Protein AF-A0A0C3BZC5-F1 (afdb_monomer)

Solvent-accessible surface area (backbone atoms only — not comparable to full-atom values): 13395 Å² total; per-residue (Å²): 125,66,67,69,53,53,52,54,50,48,55,51,50,38,53,58,46,59,75,41,69,90,37,67,69,58,37,52,56,42,34,68,73,45,72,66,42,22,56,39,21,47,43,61,64,32,24,52,33,48,46,59,43,68,85,67,92,68,87,59,88,81,65,61,48,68,81,51,87,90,29,56,49,73,66,34,59,36,84,92,34,12,63,39,21,30,31,45,36,39,30,37,44,42,51,68,59,92,54,65,43,24,58,53,51,34,62,38,56,76,52,28,73,45,29,27,34,41,32,47,50,54,78,36,60,28,81,67,49,39,52,62,41,38,31,53,82,53,48,67,66,45,82,52,33,29,35,45,35,39,22,54,78,53,34,44,80,93,42,24,69,37,52,58,62,55,60,66,30,32,33,45,34,36,33,40,49,47,64,60,40,61,71,50,38,42,67,34,39,50,71,22,33,89,47,28,30,31,47,30,41,32,58,52,24,59,66,48,35,56,69,54,55,61,56,36,43,92,36,36,26,85,39,25,30,30,44,32,42,26,44,36,86,57,50,52,71,66,53,51,50,56,56,54,73,51,29,78,49,56,78,43,80,46,73,54,130

Mean predicted aligned error: 4.79 Å

Structure (mmCIF, N/CA/C/O backbone):
data_AF-A0A0C3BZC5-F1
#
_entry.id   AF-A0A0C3BZC5-F1
#
loop_
_atom_site.group_PDB
_atom_site.id
_atom_site.type_symbol
_atom_site.label_atom_id
_atom_site.label_alt_id
_atom_site.label_comp_id
_atom_site.label_asym_id
_atom_site.label_entity_id
_atom_site.label_seq_id
_atom_site.pdbx_PDB_ins_code
_atom_site.Cartn_x
_atom_site.Cartn_y
_atom_site.Cartn_z
_atom_site.occupancy
_atom_site.B_iso_or_equiv
_atom_site.auth_seq_id
_atom_site.auth_comp_id
_atom_site.auth_asym_id
_atom_site.auth_atom_id
_atom_site.pdbx_PDB_model_num
ATOM 1 N N . MET A 1 1 ? -23.629 -13.637 -36.811 1.00 53.91 1 MET A N 1
ATOM 2 C CA . MET A 1 1 ? -23.541 -14.912 -36.050 1.00 53.91 1 MET A CA 1
ATOM 3 C C . MET A 1 1 ? -22.109 -15.386 -35.761 1.00 53.91 1 MET A C 1
ATOM 5 O O . MET A 1 1 ? -21.971 -16.235 -34.889 1.00 53.91 1 MET A O 1
ATOM 9 N N . SER A 1 2 ? -21.050 -14.900 -36.432 1.00 60.41 2 SER A N 1
ATOM 10 C CA . SER A 1 2 ? -19.660 -15.277 -36.086 1.00 60.41 2 SER A CA 1
ATOM 11 C C . SER A 1 2 ? -19.082 -14.474 -34.911 1.00 60.41 2 SER A C 1
ATOM 13 O O . SER A 1 2 ? -18.319 -15.017 -34.119 1.00 60.41 2 SER A O 1
ATOM 15 N N . GLU A 1 3 ? -19.496 -13.218 -34.748 1.00 62.03 3 GLU A N 1
ATOM 16 C CA . GLU A 1 3 ? -18.951 -12.291 -33.746 1.00 62.03 3 GLU A CA 1
ATOM 17 C C . GLU A 1 3 ? -19.254 -12.720 -32.299 1.00 62.03 3 GLU A C 1
ATOM 19 O O . GLU A 1 3 ? -18.363 -12.737 -31.455 1.00 62.03 3 GLU A O 1
ATOM 24 N N . THR A 1 4 ? -20.469 -13.216 -32.039 1.00 68.62 4 THR A N 1
ATOM 25 C CA . THR A 1 4 ? -20.880 -13.754 -30.730 1.00 68.62 4 THR A CA 1
ATOM 26 C C . THR A 1 4 ? -20.180 -15.057 -30.343 1.00 68.62 4 THR A C 1
ATOM 28 O O . THR A 1 4 ? -20.071 -15.367 -29.160 1.00 68.62 4 THR A O 1
ATOM 31 N N . LYS A 1 5 ? -19.695 -15.840 -31.318 1.00 69.31 5 LYS A N 1
ATOM 32 C CA . LYS A 1 5 ? -18.892 -17.041 -31.033 1.00 69.31 5 LYS A CA 1
ATOM 33 C C . LYS A 1 5 ? -17.466 -16.668 -30.630 1.00 69.31 5 LYS A C 1
ATOM 35 O O . LYS A 1 5 ? -16.924 -17.286 -29.722 1.00 69.31 5 LYS A O 1
ATOM 40 N N . SER A 1 6 ? -16.883 -15.656 -31.275 1.00 73.88 6 SER A N 1
ATOM 41 C CA . SER A 1 6 ? -15.527 -15.184 -30.964 1.00 73.88 6 SER A CA 1
ATOM 42 C C . SER A 1 6 ? -15.440 -14.591 -29.558 1.00 73.88 6 SER A C 1
ATOM 44 O O . SER A 1 6 ? -14.500 -14.892 -28.827 1.00 73.88 6 SER A O 1
ATOM 46 N N . THR A 1 7 ? -16.442 -13.810 -29.143 1.00 78.12 7 THR A N 1
ATOM 47 C CA . THR A 1 7 ? -16.489 -13.234 -27.790 1.00 78.12 7 THR A CA 1
ATOM 48 C C . THR A 1 7 ? -16.626 -14.302 -26.710 1.00 78.12 7 THR A C 1
ATOM 50 O O . THR A 1 7 ? -15.878 -14.271 -25.738 1.00 78.12 7 THR A O 1
ATOM 53 N N . LEU A 1 8 ? -17.496 -15.301 -26.909 1.00 78.06 8 LEU A N 1
ATOM 54 C CA . LEU A 1 8 ? -17.653 -16.407 -25.959 1.00 78.06 8 LEU A CA 1
ATOM 55 C C . LEU A 1 8 ? -16.347 -17.199 -25.777 1.00 78.06 8 LEU A C 1
ATOM 57 O O . LEU A 1 8 ? -16.002 -17.583 -24.662 1.00 78.06 8 LEU A O 1
ATOM 61 N N . ILE A 1 9 ? -15.608 -17.431 -26.866 1.00 87.94 9 ILE A N 1
ATOM 62 C CA . ILE A 1 9 ? -14.313 -18.121 -26.816 1.00 87.94 9 ILE A CA 1
ATOM 63 C C . ILE A 1 9 ? -13.288 -17.287 -26.037 1.00 87.94 9 ILE A C 1
ATOM 65 O O . ILE A 1 9 ? -12.603 -17.835 -25.174 1.00 87.94 9 ILE A O 1
ATOM 69 N N . TYR A 1 10 ? -13.211 -15.976 -26.287 1.00 89.69 10 TYR A N 1
ATOM 70 C CA . TYR A 1 10 ? -12.312 -15.093 -25.541 1.00 89.69 10 TYR A CA 1
ATOM 71 C C . TYR A 1 10 ? -12.640 -15.062 -24.045 1.00 89.69 10 TYR A C 1
ATOM 73 O O . TYR A 1 10 ? -11.730 -15.168 -23.227 1.00 89.69 10 TYR A O 1
ATOM 81 N N . ASP A 1 11 ? -13.919 -14.975 -23.675 1.00 90.25 11 ASP A N 1
ATOM 82 C CA . ASP A 1 11 ? -14.336 -14.947 -22.271 1.00 90.25 11 ASP A CA 1
ATOM 83 C 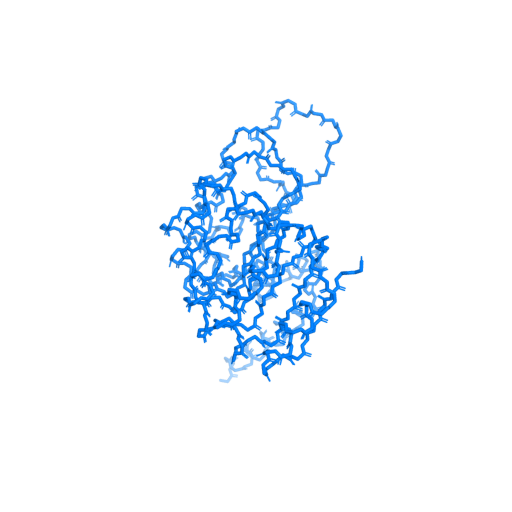C . ASP A 1 11 ? -13.926 -16.231 -21.536 1.00 90.25 11 ASP A C 1
ATOM 85 O O . ASP A 1 11 ? -13.425 -16.173 -20.411 1.00 90.25 11 ASP A O 1
ATOM 89 N N . ILE A 1 12 ? -14.066 -17.391 -22.188 1.00 93.25 12 ILE A N 1
ATOM 90 C CA . ILE A 1 12 ? -13.600 -18.670 -21.639 1.00 93.25 12 ILE A CA 1
ATOM 91 C C . ILE A 1 12 ? -12.075 -18.659 -21.479 1.00 93.25 12 ILE A C 1
ATOM 93 O O . ILE A 1 12 ? -11.579 -18.996 -20.404 1.00 93.25 12 ILE A O 1
ATOM 97 N N . ILE A 1 13 ? -11.327 -18.235 -22.505 1.00 92.56 13 ILE A N 1
ATOM 98 C CA . ILE A 1 13 ? -9.858 -18.137 -22.444 1.00 92.56 13 ILE A CA 1
ATOM 99 C C . ILE A 1 13 ? -9.431 -17.212 -21.299 1.00 92.56 13 ILE A C 1
ATOM 101 O O . ILE A 1 13 ? -8.577 -17.588 -20.499 1.00 92.56 13 ILE A O 1
ATOM 105 N N . ALA A 1 14 ? -10.043 -16.033 -21.175 1.00 91.62 14 ALA A N 1
ATOM 106 C CA . ALA A 1 14 ? -9.744 -15.073 -20.120 1.00 91.62 14 ALA A CA 1
ATOM 107 C C . ALA A 1 14 ? -9.958 -15.680 -18.728 1.00 91.62 14 ALA A C 1
ATOM 109 O O . ALA A 1 14 ? -9.089 -15.540 -17.871 1.00 91.62 14 ALA A O 1
ATOM 110 N N . ARG A 1 15 ? -11.055 -16.420 -18.514 1.00 92.12 15 ARG A N 1
ATOM 111 C CA . ARG A 1 15 ? -11.310 -17.112 -17.240 1.00 92.12 15 ARG A CA 1
ATOM 112 C C . ARG A 1 15 ? -10.309 -18.221 -16.950 1.00 92.12 15 ARG A C 1
ATOM 114 O O . ARG A 1 15 ? -9.845 -18.320 -15.820 1.00 92.12 15 ARG A O 1
ATOM 121 N N . VAL A 1 16 ? -9.947 -19.025 -17.947 1.00 92.25 16 VAL A N 1
ATOM 122 C CA . VAL A 1 16 ? -8.932 -20.078 -17.782 1.00 92.25 16 VAL A CA 1
ATOM 123 C C . VAL A 1 16 ? -7.580 -19.469 -17.411 1.00 92.25 16 VAL A C 1
ATOM 125 O O . VAL A 1 16 ? -6.934 -19.925 -16.475 1.00 92.25 16 VAL A O 1
ATOM 128 N N . VAL A 1 17 ? -7.175 -18.401 -18.097 1.00 92.44 17 VAL A N 1
ATOM 129 C CA . VAL A 1 17 ? -5.919 -17.693 -17.824 1.00 92.44 17 VAL A CA 1
ATOM 130 C C . VAL A 1 17 ? -5.937 -17.023 -16.443 1.00 92.44 17 VAL A C 1
ATOM 132 O O . VAL A 1 17 ? -4.924 -17.046 -15.749 1.00 92.44 17 VAL A O 1
ATOM 135 N N . GLU A 1 18 ? -7.072 -16.467 -16.005 1.00 91.00 18 GLU A N 1
ATOM 136 C CA . GLU A 1 18 ? -7.232 -15.911 -14.651 1.00 91.00 18 GLU A CA 1
ATOM 137 C C . GLU A 1 18 ? -7.013 -16.967 -13.553 1.00 91.00 18 GLU A C 1
ATOM 139 O O . GLU A 1 18 ? -6.448 -16.637 -12.512 1.00 91.00 18 GLU A O 1
ATOM 144 N N . LEU A 1 19 ? -7.375 -18.235 -13.789 1.00 90.69 19 LEU A N 1
ATOM 145 C CA . LEU A 1 19 ? -7.089 -19.340 -12.860 1.00 90.69 19 LEU A CA 1
ATOM 146 C C . LEU A 1 19 ? -5.593 -19.687 -12.780 1.00 90.69 19 LEU A C 1
ATOM 148 O O . LEU A 1 19 ? -5.158 -20.321 -11.824 1.00 90.69 19 LEU A O 1
ATOM 152 N N . CYS A 1 20 ? -4.794 -19.264 -13.761 1.00 87.56 20 CYS A N 1
ATOM 153 C CA . CYS A 1 20 ? -3.346 -19.470 -13.809 1.00 87.56 20 CYS A CA 1
ATOM 154 C C . CYS A 1 20 ? -2.544 -18.296 -13.213 1.00 87.56 20 CYS A C 1
ATOM 156 O O . CYS A 1 20 ? -1.332 -18.225 -13.427 1.00 87.56 20 CYS A O 1
ATOM 158 N N . CYS A 1 21 ? -3.189 -17.365 -12.496 1.00 82.38 21 CYS A N 1
ATOM 159 C CA . CYS A 1 21 ? -2.604 -16.088 -12.065 1.00 82.38 21 CYS A CA 1
ATOM 160 C C . CYS A 1 21 ? -1.308 -16.201 -11.239 1.00 82.38 21 CYS A C 1
ATOM 162 O O . CYS A 1 21 ? -0.482 -15.288 -11.287 1.00 82.38 21 CYS A O 1
ATOM 164 N N . ASP A 1 22 ? -1.092 -17.318 -10.542 1.00 81.12 22 ASP A N 1
ATOM 165 C CA . ASP A 1 22 ? 0.090 -17.538 -9.700 1.00 81.12 22 ASP A CA 1
ATOM 166 C C . ASP A 1 22 ? 1.324 -18.035 -10.479 1.00 81.12 22 ASP A C 1
ATOM 168 O O . ASP A 1 22 ? 2.446 -18.008 -9.969 1.00 81.12 22 ASP A O 1
ATOM 172 N N . GLY A 1 23 ? 1.154 -18.470 -11.732 1.00 84.38 23 GLY A N 1
ATOM 173 C CA . GLY A 1 23 ? 2.219 -19.054 -12.544 1.00 84.38 23 GLY A CA 1
ATOM 174 C C . GLY A 1 23 ? 2.710 -18.124 -13.648 1.00 84.38 23 GLY A C 1
ATOM 175 O O . GLY A 1 23 ? 2.278 -18.266 -14.788 1.00 84.38 23 GLY A O 1
ATOM 176 N N . TYR A 1 24 ? 3.675 -17.237 -13.368 1.00 85.56 24 TYR A N 1
ATOM 177 C CA . TYR A 1 24 ? 4.232 -16.325 -14.389 1.00 85.56 24 TYR A CA 1
ATOM 178 C C . TYR A 1 24 ? 4.727 -17.069 -15.641 1.00 85.56 24 TYR A C 1
ATOM 180 O O . TYR A 1 24 ? 4.428 -16.674 -16.764 1.00 85.56 24 TYR A O 1
ATOM 188 N N . HIS A 1 25 ? 5.439 -18.185 -15.454 1.00 88.56 25 HIS A N 1
ATOM 189 C CA . HIS A 1 25 ? 5.926 -19.012 -16.560 1.00 88.56 25 HIS A CA 1
ATOM 190 C C . HIS A 1 25 ? 4.782 -19.617 -17.385 1.00 88.56 25 HIS A C 1
ATOM 192 O O . HIS A 1 25 ? 4.836 -19.609 -18.612 1.00 88.56 25 HIS A O 1
ATOM 198 N N . LEU A 1 26 ? 3.729 -20.100 -16.722 1.00 91.56 26 LEU A N 1
ATOM 199 C CA . LEU A 1 26 ? 2.562 -20.668 -17.393 1.00 91.56 26 LEU A CA 1
ATOM 200 C C . LEU A 1 26 ? 1.825 -19.596 -18.201 1.0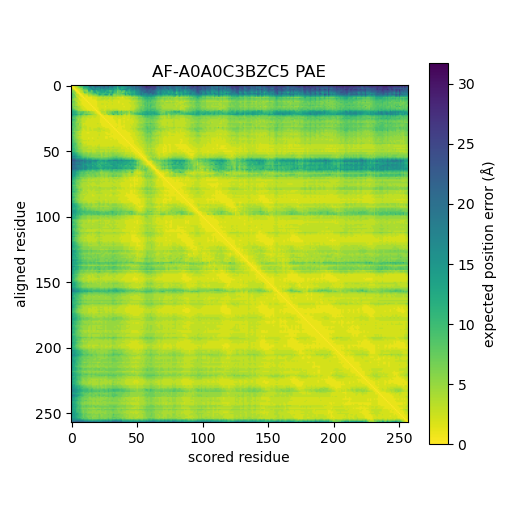0 91.56 26 LEU A C 1
ATOM 202 O O . LEU A 1 26 ? 1.535 -19.802 -19.373 1.00 91.56 26 LEU A O 1
ATOM 206 N N . LEU A 1 27 ? 1.596 -18.423 -17.610 1.00 92.19 27 LEU A N 1
ATOM 207 C CA . LEU A 1 27 ? 0.991 -17.288 -18.301 1.00 92.19 27 LEU A CA 1
ATOM 208 C C . LEU A 1 27 ? 1.836 -16.828 -19.498 1.00 92.19 27 LEU A C 1
ATOM 210 O O . LEU A 1 27 ? 1.290 -16.519 -20.557 1.00 92.19 27 LEU A O 1
ATOM 214 N N . PHE A 1 28 ? 3.165 -16.825 -19.365 1.00 91.25 28 PHE A N 1
ATOM 215 C CA . PHE A 1 28 ? 4.062 -16.537 -20.480 1.00 91.25 28 PHE A CA 1
ATOM 216 C C . PHE A 1 28 ? 3.899 -17.567 -21.603 1.00 91.25 28 PHE A C 1
ATOM 218 O O . PHE A 1 28 ? 3.713 -17.177 -22.752 1.00 91.25 28 PHE A O 1
ATOM 225 N N . GLN A 1 29 ? 3.867 -18.865 -21.287 1.00 93.44 29 GLN A N 1
ATOM 226 C CA . GLN A 1 29 ? 3.618 -19.915 -22.280 1.00 93.44 29 GLN A CA 1
ATOM 227 C C . GLN A 1 29 ? 2.244 -19.773 -22.945 1.00 93.44 29 GLN A C 1
ATOM 229 O O . GLN A 1 29 ? 2.153 -19.871 -24.167 1.00 93.44 29 GLN A O 1
ATOM 234 N N . CYS A 1 30 ? 1.190 -19.466 -22.179 1.00 92.94 30 CYS A N 1
ATOM 235 C CA . CYS A 1 30 ? -0.127 -19.149 -22.730 1.00 92.94 30 CYS A CA 1
ATOM 236 C C . CYS A 1 30 ? -0.030 -18.001 -23.736 1.00 92.94 30 CYS A C 1
ATOM 238 O O . CYS A 1 30 ? -0.596 -18.090 -24.821 1.00 92.94 30 CYS A O 1
ATOM 240 N N . SER A 1 31 ? 0.751 -16.961 -23.433 1.00 93.88 31 SER A N 1
ATOM 241 C CA . SER A 1 31 ? 0.879 -15.803 -24.317 1.00 93.88 31 SER A CA 1
ATOM 242 C C . SER A 1 31 ? 1.503 -16.110 -25.687 1.00 93.88 31 SER A C 1
ATOM 244 O O . SER A 1 31 ? 1.380 -15.296 -26.601 1.00 93.88 31 SER A O 1
ATOM 246 N N . LEU A 1 32 ? 2.138 -17.277 -25.845 1.00 94.81 32 LEU A N 1
ATOM 247 C CA . LEU A 1 32 ? 2.764 -17.729 -27.090 1.00 94.81 32 LEU A CA 1
ATOM 248 C C . LEU A 1 32 ? 1.850 -18.606 -27.961 1.00 94.81 32 LEU A C 1
ATOM 250 O O . LEU A 1 32 ? 2.213 -18.897 -29.097 1.00 94.81 32 LEU A O 1
ATOM 254 N N . VAL A 1 33 ? 0.684 -19.035 -27.462 1.00 94.94 33 VAL A N 1
ATOM 255 C CA . VAL A 1 33 ? -0.197 -19.986 -28.169 1.00 94.94 33 VAL A CA 1
ATOM 256 C C . VAL A 1 33 ? -0.826 -19.361 -29.417 1.00 94.94 33 VAL A C 1
ATOM 258 O O . VAL A 1 33 ? -0.707 -19.895 -30.516 1.00 94.94 33 VAL A O 1
ATOM 261 N N . ASN A 1 34 ? -1.537 -18.246 -29.247 1.00 94.12 34 ASN A N 1
ATOM 262 C CA . ASN A 1 34 ? -2.132 -17.460 -30.327 1.00 94.12 34 ASN A CA 1
ATOM 263 C C . ASN A 1 34 ? -2.453 -16.043 -29.825 1.00 94.12 34 ASN A C 1
ATOM 265 O O . ASN A 1 34 ? -2.226 -15.720 -28.661 1.00 94.12 34 ASN A O 1
ATOM 269 N N . TRP A 1 35 ? -3.004 -15.197 -30.694 1.00 92.25 35 TRP A N 1
ATOM 270 C CA . TRP A 1 35 ? -3.284 -13.796 -30.377 1.00 92.25 35 TRP A CA 1
ATOM 271 C C . TRP A 1 35 ? -4.342 -13.594 -29.272 1.00 92.25 35 TRP A C 1
ATOM 273 O O . TRP A 1 35 ? -4.199 -12.672 -28.471 1.00 92.25 35 TRP A O 1
ATOM 283 N N . GLU A 1 36 ? -5.364 -14.453 -29.172 1.00 93.31 36 GLU A N 1
ATOM 284 C CA . GLU A 1 36 ? -6.394 -14.353 -28.123 1.00 93.31 36 GLU A CA 1
ATOM 285 C C . GLU A 1 36 ? -5.830 -14.733 -26.755 1.00 93.31 36 GLU A C 1
ATOM 287 O O . GLU A 1 36 ? -6.015 -14.014 -25.769 1.00 93.31 36 GLU A O 1
ATOM 292 N N . PHE A 1 37 ? -5.068 -15.829 -26.703 1.00 94.19 37 PHE A N 1
ATOM 293 C CA . PHE A 1 37 ? -4.338 -16.211 -25.501 1.00 94.19 37 PHE A CA 1
ATOM 294 C C . PHE A 1 37 ? -3.287 -15.165 -25.134 1.00 94.19 37 PHE A C 1
ATOM 296 O O . PHE A 1 37 ? -3.152 -14.848 -23.959 1.00 94.19 37 PHE A O 1
ATOM 303 N N . ASN A 1 38 ? -2.587 -14.579 -26.109 1.00 94.38 38 ASN A N 1
ATOM 304 C CA . ASN A 1 38 ? -1.656 -13.480 -25.872 1.00 94.38 38 ASN A CA 1
ATOM 305 C C . ASN A 1 38 ? -2.347 -12.290 -25.209 1.00 94.38 38 ASN A C 1
ATOM 307 O O . ASN A 1 38 ? -1.871 -11.796 -24.186 1.00 94.38 38 ASN A O 1
ATOM 311 N N . ARG A 1 39 ? -3.494 -11.867 -25.742 1.00 92.88 39 ARG A N 1
ATOM 312 C CA . ARG A 1 39 ? -4.276 -10.753 -25.203 1.00 92.88 39 ARG A CA 1
ATOM 313 C C . ARG A 1 39 ? -4.770 -11.036 -23.784 1.00 92.88 39 ARG A C 1
ATOM 315 O O . ARG A 1 39 ? -4.633 -10.178 -22.912 1.00 92.88 39 ARG A O 1
ATOM 322 N N . ALA A 1 40 ? -5.332 -12.220 -23.541 1.00 94.25 40 ALA A N 1
ATOM 323 C CA . ALA A 1 40 ? -5.808 -12.630 -22.220 1.00 94.25 40 ALA A CA 1
ATOM 324 C C . ALA A 1 40 ? -4.656 -12.778 -21.208 1.00 94.25 40 ALA A C 1
ATOM 326 O O . ALA A 1 40 ? -4.710 -12.204 -20.120 1.00 94.25 40 ALA A O 1
ATOM 327 N N . ALA A 1 41 ? -3.585 -13.484 -21.579 1.00 95.12 41 ALA A N 1
ATOM 328 C CA . ALA A 1 41 ? -2.416 -13.712 -20.733 1.00 95.12 41 ALA A CA 1
ATOM 329 C C . ALA A 1 41 ? -1.684 -12.417 -20.400 1.00 95.12 41 ALA A C 1
ATOM 331 O O . ALA A 1 41 ? -1.361 -12.197 -19.237 1.00 95.12 41 ALA A O 1
ATOM 332 N N . SER A 1 42 ? -1.488 -11.522 -21.372 1.00 94.50 42 SER A N 1
ATOM 333 C CA . SER A 1 42 ? -0.830 -10.230 -21.146 1.00 94.50 42 SER A CA 1
ATOM 334 C C . SER A 1 42 ? -1.574 -9.391 -20.109 1.00 94.50 42 SER A C 1
ATOM 336 O O . SER A 1 42 ? -0.947 -8.798 -19.234 1.00 94.50 42 SER A O 1
ATOM 338 N N . ARG A 1 43 ? -2.913 -9.381 -20.147 1.00 94.69 43 ARG A N 1
ATOM 339 C CA . ARG A 1 43 ? -3.719 -8.676 -19.143 1.00 94.69 43 ARG A CA 1
ATOM 340 C C . ARG A 1 43 ? -3.440 -9.190 -17.727 1.00 94.69 43 ARG A C 1
ATOM 342 O O . ARG A 1 43 ? -3.333 -8.380 -16.813 1.00 94.69 43 ARG A O 1
ATOM 349 N N . VAL A 1 44 ? -3.299 -10.503 -17.539 1.00 94.56 44 VAL A N 1
ATOM 350 C CA . VAL A 1 44 ? -2.994 -11.094 -16.223 1.00 94.56 44 VAL A CA 1
ATOM 351 C C . VAL A 1 44 ? -1.521 -10.890 -15.847 1.00 94.56 44 VAL A C 1
ATOM 353 O O . VAL A 1 44 ? -1.246 -10.421 -14.745 1.00 94.56 44 VAL A O 1
ATOM 356 N N . LEU A 1 45 ? -0.582 -11.131 -16.769 1.00 93.38 45 LEU A N 1
ATOM 357 C CA . LEU A 1 45 ? 0.867 -10.947 -16.582 1.00 93.38 45 LEU A CA 1
ATOM 358 C C . LEU A 1 45 ? 1.239 -9.532 -16.138 1.00 93.38 45 LEU A C 1
ATOM 360 O O . LEU A 1 45 ? 2.081 -9.357 -15.261 1.00 93.38 45 LEU A O 1
ATOM 364 N N . TYR A 1 46 ? 0.618 -8.525 -16.752 1.00 95.88 46 TYR A N 1
ATOM 365 C CA . TYR A 1 46 ? 0.893 -7.119 -16.469 1.00 95.88 46 TYR A CA 1
ATOM 366 C C . TYR A 1 46 ? -0.037 -6.520 -15.414 1.00 95.88 46 TYR A C 1
ATOM 368 O O . TYR A 1 46 ? 0.166 -5.376 -15.018 1.00 95.88 46 TYR A O 1
ATOM 376 N N . SER A 1 47 ? -1.010 -7.280 -14.895 1.00 96.06 47 SER A N 1
ATOM 377 C CA . SER A 1 47 ? -1.905 -6.801 -13.831 1.00 96.06 47 SER A CA 1
ATOM 378 C C . SER A 1 47 ? -1.156 -6.399 -12.560 1.00 96.06 47 SER A C 1
ATOM 380 O O . SER A 1 47 ? -1.569 -5.478 -11.845 1.00 96.06 47 SER A O 1
ATOM 382 N N . ARG A 1 48 ? -0.022 -7.060 -12.307 1.00 95.94 48 ARG A N 1
ATOM 383 C CA . ARG A 1 48 ? 0.858 -6.833 -11.169 1.00 95.94 48 ARG A CA 1
ATOM 384 C C . ARG A 1 48 ? 2.285 -6.609 -11.650 1.00 95.94 48 ARG A C 1
ATOM 386 O O . ARG A 1 48 ? 2.864 -7.436 -12.350 1.00 95.94 48 ARG A O 1
ATOM 393 N N . VAL A 1 49 ? 2.863 -5.501 -11.213 1.00 96.62 49 VAL A N 1
ATOM 394 C CA . VAL A 1 49 ? 4.254 -5.141 -11.460 1.00 96.62 49 VAL A CA 1
ATOM 395 C C . VAL A 1 49 ? 4.995 -5.157 -10.136 1.00 96.62 49 VAL A C 1
ATOM 397 O O . VAL A 1 49 ? 4.561 -4.531 -9.169 1.00 96.62 49 VAL A O 1
ATOM 400 N N . ALA A 1 50 ? 6.114 -5.874 -10.085 1.00 95.56 50 ALA A N 1
ATOM 401 C CA . ALA A 1 50 ? 6.929 -5.982 -8.883 1.00 95.56 50 ALA A CA 1
ATOM 402 C C . ALA A 1 50 ? 8.390 -5.630 -9.176 1.00 95.56 50 ALA A C 1
ATOM 404 O O . ALA A 1 50 ? 9.028 -6.210 -10.055 1.00 95.56 50 ALA A O 1
ATOM 405 N N . ILE A 1 51 ? 8.931 -4.695 -8.403 1.00 96.25 51 ILE A N 1
ATOM 406 C CA . ILE A 1 51 ? 10.356 -4.393 -8.298 1.00 96.25 51 ILE A CA 1
ATOM 407 C C . ILE A 1 51 ? 10.786 -4.919 -6.931 1.00 96.25 51 ILE A C 1
ATOM 409 O O . ILE A 1 51 ? 10.496 -4.309 -5.904 1.00 96.25 51 ILE A O 1
ATOM 413 N N . SER A 1 52 ? 11.417 -6.092 -6.908 1.00 94.81 52 SER A N 1
ATOM 414 C CA . SER A 1 52 ? 11.829 -6.749 -5.664 1.00 94.81 52 SER A CA 1
ATOM 415 C C . SER A 1 52 ? 13.180 -7.448 -5.830 1.00 94.81 52 SER A C 1
ATOM 417 O O . SER A 1 52 ? 13.216 -8.674 -5.958 1.00 94.81 52 SER A O 1
ATOM 419 N N . PRO A 1 53 ? 14.297 -6.696 -5.856 1.00 92.56 53 PRO A N 1
ATOM 420 C CA . PRO A 1 53 ? 15.629 -7.284 -5.881 1.00 92.56 53 PRO A CA 1
ATOM 421 C C . PRO A 1 53 ? 15.835 -8.216 -4.682 1.00 92.56 53 PRO A C 1
ATOM 423 O O . PRO A 1 53 ? 15.450 -7.913 -3.545 1.00 92.56 53 PRO A O 1
ATOM 426 N N . GLN A 1 54 ? 16.443 -9.367 -4.958 1.00 91.19 54 GLN A N 1
ATOM 427 C CA . GLN A 1 54 ? 16.843 -10.328 -3.938 1.00 91.19 54 GLN A CA 1
ATOM 428 C C . GLN A 1 54 ? 18.059 -9.817 -3.162 1.00 91.19 54 GLN A C 1
ATOM 430 O O . GLN A 1 54 ? 18.825 -8.986 -3.651 1.00 91.19 54 GLN A O 1
ATOM 435 N N . PHE A 1 55 ? 18.248 -10.340 -1.950 1.00 89.94 55 PHE A N 1
ATOM 436 C CA . PHE A 1 55 ? 19.440 -10.049 -1.164 1.00 89.94 55 PHE A CA 1
ATOM 437 C C . PHE A 1 55 ? 20.695 -10.518 -1.905 1.00 89.94 55 PHE A C 1
ATOM 439 O O . PHE A 1 55 ? 20.785 -11.675 -2.315 1.00 89.94 55 PHE A O 1
ATOM 446 N N . LYS A 1 56 ? 21.684 -9.633 -2.023 1.00 86.88 56 LYS A N 1
ATOM 447 C CA . LYS A 1 56 ? 23.028 -9.970 -2.493 1.00 86.88 56 LYS A CA 1
ATOM 448 C C . LYS A 1 56 ? 24.010 -9.684 -1.363 1.00 86.88 56 LYS A C 1
ATOM 450 O O . LYS A 1 56 ? 24.132 -8.544 -0.927 1.00 86.88 56 LYS A O 1
ATOM 455 N N . ALA A 1 57 ? 24.702 -10.720 -0.892 1.00 82.69 57 ALA A N 1
ATOM 456 C CA . ALA A 1 57 ? 25.716 -10.584 0.158 1.00 82.69 57 ALA A CA 1
ATOM 457 C C . ALA A 1 57 ? 26.971 -9.846 -0.337 1.00 82.69 57 ALA A C 1
ATOM 459 O O . ALA A 1 57 ? 27.664 -9.194 0.440 1.00 82.69 57 ALA A O 1
ATOM 460 N N . ILE A 1 58 ? 27.259 -9.955 -1.635 1.00 83.38 58 ILE A N 1
ATOM 461 C CA . ILE A 1 58 ? 28.425 -9.344 -2.264 1.00 83.38 58 ILE A CA 1
ATOM 462 C C . ILE A 1 58 ? 28.035 -7.954 -2.758 1.00 83.38 58 ILE A C 1
ATOM 464 O O . ILE A 1 58 ? 27.089 -7.802 -3.533 1.00 83.38 58 ILE A O 1
ATOM 468 N N . LEU A 1 59 ? 28.792 -6.949 -2.316 1.00 76.38 59 LEU A N 1
ATOM 469 C CA . LEU A 1 59 ? 28.680 -5.593 -2.829 1.00 76.38 59 LEU A CA 1
ATOM 470 C C . LEU A 1 59 ? 29.173 -5.569 -4.278 1.00 76.38 59 LEU A C 1
ATOM 472 O O . LEU A 1 59 ? 30.376 -5.584 -4.534 1.00 76.38 59 LEU A O 1
ATOM 476 N N . ASP A 1 60 ? 28.244 -5.499 -5.223 1.00 79.06 60 ASP A N 1
ATOM 477 C CA . ASP A 1 60 ? 28.585 -5.228 -6.612 1.00 79.06 60 ASP A CA 1
ATOM 478 C C . ASP A 1 60 ? 28.776 -3.718 -6.797 1.00 79.06 60 ASP A C 1
ATOM 480 O O . ASP A 1 60 ? 27.833 -2.928 -6.754 1.00 79.06 60 ASP A O 1
ATOM 484 N N . LEU A 1 61 ? 30.028 -3.294 -6.973 1.00 79.06 61 LEU A N 1
ATOM 485 C CA . LEU A 1 61 ? 30.358 -1.884 -7.174 1.00 79.06 61 LEU A CA 1
ATOM 486 C C . LEU A 1 61 ? 29.797 -1.323 -8.486 1.00 79.06 61 LEU A C 1
ATOM 488 O O . LEU A 1 61 ? 29.648 -0.104 -8.574 1.00 79.06 61 LEU A O 1
ATOM 492 N N . ARG A 1 62 ? 29.493 -2.185 -9.465 1.00 79.19 62 ARG A N 1
ATOM 493 C CA . ARG A 1 62 ? 28.920 -1.811 -10.765 1.00 79.19 62 ARG A CA 1
ATOM 494 C C . ARG A 1 62 ? 27.398 -1.734 -10.736 1.00 79.19 62 ARG A C 1
ATOM 496 O O . ARG A 1 62 ? 26.815 -1.259 -11.707 1.00 79.19 62 ARG A O 1
ATOM 503 N N . ASP A 1 63 ? 26.765 -2.169 -9.647 1.00 78.25 63 ASP A N 1
ATOM 504 C CA . ASP A 1 63 ? 25.321 -2.069 -9.490 1.00 78.25 63 ASP A CA 1
ATOM 505 C C . ASP A 1 63 ? 24.915 -0.596 -9.351 1.00 78.25 63 ASP A C 1
ATOM 507 O O . ASP A 1 63 ? 25.087 0.050 -8.310 1.00 78.25 63 ASP A O 1
ATOM 511 N N . THR A 1 64 ? 24.389 -0.055 -10.448 1.00 78.00 64 THR A N 1
ATOM 512 C CA . THR A 1 64 ? 23.812 1.289 -10.529 1.00 78.00 64 THR A CA 1
ATOM 513 C C . THR A 1 64 ? 22.390 1.336 -9.971 1.00 78.00 64 THR A C 1
ATOM 515 O O . THR A 1 64 ? 21.739 2.375 -10.057 1.00 78.00 64 THR A O 1
ATOM 518 N N . GLY A 1 65 ? 21.904 0.228 -9.395 1.00 78.06 65 GLY A N 1
ATOM 519 C CA . GLY A 1 65 ? 20.562 0.069 -8.856 1.00 78.06 65 GLY A CA 1
ATOM 520 C C . GLY A 1 65 ? 19.480 0.218 -9.910 1.00 78.06 65 GLY A C 1
ATOM 521 O O . GLY A 1 65 ? 18.451 0.852 -9.670 1.00 78.06 65 GLY A O 1
ATOM 522 N N . SER A 1 66 ? 19.740 -0.345 -11.087 1.00 84.75 66 SER A N 1
ATOM 523 C CA . SER A 1 66 ? 18.747 -0.471 -12.138 1.00 84.75 66 SER A CA 1
ATOM 524 C C . SER A 1 66 ? 17.599 -1.382 -11.697 1.00 84.75 66 SER A C 1
ATOM 526 O O . SER A 1 66 ? 17.660 -2.117 -10.707 1.00 84.75 66 SER A O 1
ATOM 528 N N . ILE A 1 67 ? 16.506 -1.320 -12.450 1.00 87.50 67 ILE A N 1
ATOM 529 C CA . ILE A 1 67 ? 15.390 -2.243 -12.272 1.00 87.50 67 ILE A CA 1
ATOM 530 C C . ILE A 1 67 ? 15.904 -3.676 -12.492 1.00 87.50 67 ILE A C 1
ATOM 532 O O . ILE A 1 67 ? 16.556 -3.913 -13.510 1.00 87.50 67 ILE A O 1
ATOM 536 N N . PRO A 1 68 ? 15.606 -4.630 -11.587 1.00 88.38 68 PRO A N 1
ATOM 537 C CA . PRO A 1 68 ? 16.020 -6.018 -11.759 1.00 88.38 68 PRO A CA 1
ATOM 538 C C . PRO A 1 68 ? 15.506 -6.589 -13.082 1.00 88.38 68 PRO A C 1
ATOM 540 O O . PRO A 1 68 ? 14.346 -6.373 -13.424 1.00 88.38 68 PRO A O 1
ATOM 543 N N . GLU A 1 69 ? 16.318 -7.386 -13.776 1.00 85.62 69 GLU A N 1
ATOM 544 C CA . GLU A 1 69 ? 15.911 -8.056 -15.027 1.00 85.62 69 GLU A CA 1
ATOM 545 C C . GLU A 1 69 ? 14.706 -8.988 -14.839 1.00 85.62 69 GLU A C 1
ATOM 547 O O . GLU A 1 69 ? 13.920 -9.202 -15.756 1.00 85.62 69 GLU A O 1
ATOM 552 N N . SER A 1 70 ? 14.520 -9.507 -13.623 1.00 85.94 70 SER A N 1
ATOM 553 C CA . SER A 1 70 ? 13.355 -10.309 -13.248 1.00 85.94 70 SER A CA 1
ATOM 554 C C . SER A 1 70 ? 12.060 -9.500 -13.122 1.00 85.94 70 SER A C 1
ATOM 556 O O . SER A 1 70 ? 10.988 -10.082 -12.964 1.00 85.94 70 SER A O 1
ATOM 558 N N . SER A 1 71 ? 12.132 -8.167 -13.158 1.00 92.00 71 SER A N 1
ATOM 559 C CA . SER A 1 71 ? 10.967 -7.295 -13.081 1.00 92.00 71 SER A CA 1
ATOM 560 C C . SER A 1 71 ? 10.353 -7.070 -14.460 1.00 92.00 71 SER A C 1
ATOM 562 O O . SER A 1 71 ? 11.019 -6.655 -15.406 1.00 92.00 71 SER A O 1
ATOM 564 N N . ASN A 1 72 ? 9.033 -7.215 -14.548 1.00 93.56 72 ASN A N 1
ATOM 565 C CA . ASN A 1 72 ? 8.254 -6.836 -15.726 1.00 93.56 72 ASN A CA 1
ATOM 566 C C . ASN A 1 72 ? 8.013 -5.316 -15.835 1.00 93.56 72 ASN A C 1
ATOM 568 O O . ASN A 1 72 ? 7.267 -4.888 -16.711 1.00 93.56 72 ASN A O 1
ATOM 572 N N . PHE A 1 73 ? 8.616 -4.482 -14.976 1.00 96.19 73 PHE A N 1
ATOM 573 C CA . PHE A 1 73 ? 8.319 -3.048 -14.923 1.00 96.19 73 PHE A CA 1
ATOM 574 C C . PHE A 1 73 ? 8.566 -2.338 -16.255 1.00 96.19 73 PHE A C 1
ATOM 576 O O . PHE A 1 73 ? 7.687 -1.631 -16.737 1.00 96.19 73 PHE A O 1
ATOM 583 N N . GLN A 1 74 ? 9.734 -2.532 -16.878 1.00 95.00 74 GLN A N 1
ATOM 584 C CA . GLN A 1 74 ? 10.068 -1.822 -18.118 1.00 95.00 74 GLN A CA 1
ATOM 585 C C . GLN A 1 74 ? 9.058 -2.128 -19.229 1.00 95.00 74 GLN A C 1
ATOM 587 O O . GLN A 1 74 ? 8.525 -1.203 -19.844 1.00 95.00 74 GLN A O 1
ATOM 592 N N . SER A 1 75 ? 8.726 -3.406 -19.430 1.00 95.31 75 SER A N 1
ATOM 593 C CA . SER A 1 75 ? 7.729 -3.809 -20.423 1.00 95.31 75 SER A CA 1
ATOM 594 C C . SER A 1 75 ? 6.320 -3.351 -20.041 1.00 95.31 75 SER A C 1
ATOM 596 O O . SER A 1 75 ? 5.591 -2.882 -20.909 1.00 95.31 75 SER A O 1
ATOM 598 N N . ALA A 1 76 ? 5.956 -3.346 -18.757 1.00 96.88 76 ALA A N 1
ATOM 599 C CA . ALA A 1 76 ? 4.667 -2.827 -18.297 1.00 96.88 76 ALA A CA 1
ATOM 600 C C . ALA A 1 76 ? 4.463 -1.335 -18.619 1.00 96.88 76 ALA A C 1
ATOM 602 O O . ALA A 1 76 ? 3.331 -0.896 -18.799 1.00 96.88 76 ALA A O 1
ATOM 603 N N . THR A 1 77 ? 5.538 -0.545 -18.732 1.00 96.75 77 THR A N 1
ATOM 604 C CA . THR A 1 77 ? 5.449 0.880 -19.110 1.00 96.75 77 THR A CA 1
ATOM 605 C C . THR A 1 77 ? 5.212 1.136 -20.604 1.00 96.75 77 THR A C 1
ATOM 607 O O . THR A 1 77 ? 5.126 2.302 -21.016 1.00 96.75 77 THR A O 1
ATOM 610 N N . LEU A 1 78 ? 5.127 0.088 -21.430 1.00 96.69 78 LEU A N 1
ATOM 611 C CA . LEU A 1 78 ? 4.774 0.218 -22.842 1.00 96.69 78 LEU A CA 1
ATOM 612 C C . LEU A 1 78 ? 3.285 0.578 -22.991 1.00 96.69 78 LEU A C 1
ATOM 614 O O . LEU A 1 78 ? 2.461 0.053 -22.238 1.00 96.69 78 LEU A O 1
ATOM 618 N N . PRO A 1 79 ? 2.902 1.418 -23.977 1.00 96.06 79 PRO A N 1
ATOM 619 C CA . PRO A 1 79 ? 1.524 1.901 -24.125 1.00 96.06 79 PRO A CA 1
ATOM 620 C C . PRO A 1 79 ? 0.464 0.793 -24.170 1.00 96.06 79 PRO A C 1
ATOM 622 O O . PRO A 1 79 ? -0.617 0.948 -23.615 1.00 96.06 79 PRO A O 1
ATOM 625 N N . GLN A 1 80 ? 0.794 -0.345 -24.783 1.00 94.81 80 GLN A N 1
ATOM 626 C CA . GLN A 1 80 ? -0.105 -1.494 -24.927 1.00 94.81 80 GLN A CA 1
ATOM 627 C C . GLN A 1 80 ? -0.357 -2.285 -23.630 1.00 94.81 80 GLN A C 1
ATOM 629 O O . GLN A 1 80 ? -1.323 -3.043 -23.571 1.00 94.81 80 GLN A O 1
ATOM 634 N N . TYR A 1 81 ? 0.499 -2.142 -22.610 1.00 96.38 81 TYR A N 1
ATOM 635 C CA . TYR A 1 81 ? 0.407 -2.897 -21.351 1.00 96.38 81 TYR A CA 1
ATOM 636 C C . TYR A 1 81 ? 0.119 -2.014 -20.138 1.00 96.38 81 TYR A C 1
ATOM 638 O O . TYR A 1 81 ? -0.447 -2.493 -19.157 1.00 96.38 81 TYR A O 1
ATOM 646 N N . ALA A 1 82 ? 0.447 -0.722 -20.209 1.00 96.81 82 ALA A N 1
ATOM 647 C CA . ALA A 1 82 ? 0.328 0.201 -19.085 1.00 96.81 82 ALA A CA 1
ATOM 648 C C . 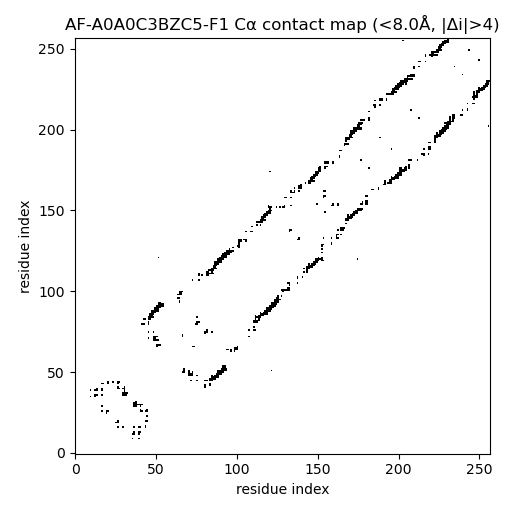ALA A 1 82 ? -1.098 0.280 -18.509 1.00 96.81 82 ALA A C 1
ATOM 650 O O . ALA A 1 82 ? -1.270 0.396 -17.296 1.00 96.81 82 ALA A O 1
ATOM 651 N N . SER A 1 83 ? -2.127 0.148 -19.353 1.00 96.12 83 SER A N 1
ATOM 652 C CA . SER A 1 83 ? -3.532 0.146 -18.924 1.00 96.12 83 SER A CA 1
ATOM 653 C C . SER A 1 83 ? -3.950 -1.104 -18.147 1.00 96.12 83 SER A C 1
ATOM 655 O O . SER A 1 83 ? -4.969 -1.064 -17.454 1.00 96.12 83 SER A O 1
ATOM 657 N N . TYR A 1 84 ? -3.203 -2.207 -18.269 1.00 96.62 84 TYR A N 1
ATOM 658 C CA . TYR A 1 84 ? -3.466 -3.447 -17.536 1.00 96.62 84 TYR A CA 1
ATOM 659 C C . TYR A 1 84 ? -2.919 -3.411 -16.112 1.00 96.62 84 TYR A C 1
ATOM 661 O O . TYR A 1 84 ? -3.374 -4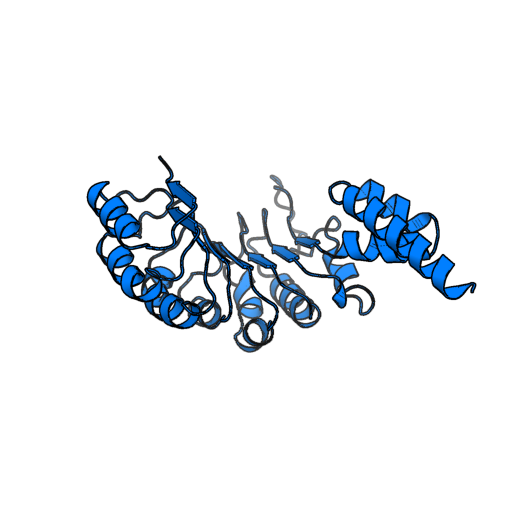.189 -15.281 1.00 96.62 84 TYR A O 1
ATOM 669 N N . VAL A 1 85 ? -1.984 -2.508 -15.803 1.00 97.88 85 VAL A N 1
ATOM 670 C CA . VAL A 1 85 ? -1.350 -2.446 -14.484 1.00 97.88 85 VAL A CA 1
ATOM 671 C C . VAL A 1 85 ? -2.346 -1.968 -13.428 1.00 97.88 85 VAL A C 1
ATOM 673 O O . VAL A 1 85 ? -2.809 -0.827 -13.448 1.00 97.88 85 VAL A O 1
ATOM 676 N N . HIS A 1 86 ? -2.642 -2.844 -12.468 1.00 97.62 86 HIS A N 1
ATOM 677 C CA . HIS A 1 86 ? -3.531 -2.571 -11.338 1.00 97.62 86 HIS A CA 1
ATOM 678 C C . HIS A 1 86 ? -2.796 -2.524 -10.000 1.00 97.62 86 HIS A C 1
ATOM 680 O O . HIS A 1 86 ? -3.278 -1.886 -9.064 1.00 97.62 86 HIS A O 1
ATOM 686 N N . SER A 1 87 ? -1.638 -3.176 -9.900 1.00 98.19 87 SER A N 1
ATOM 687 C CA . SER A 1 87 ? -0.840 -3.234 -8.679 1.00 98.19 87 SER A CA 1
ATOM 688 C C . SER A 1 87 ? 0.631 -2.997 -8.984 1.00 98.19 87 SER A C 1
ATOM 690 O O . SER A 1 87 ? 1.206 -3.713 -9.800 1.00 98.19 87 SER A O 1
ATOM 692 N N . LEU A 1 88 ? 1.251 -2.047 -8.286 1.00 98.19 88 LEU A N 1
ATOM 693 C CA . LEU A 1 88 ? 2.695 -1.822 -8.310 1.00 98.19 88 LEU A CA 1
ATOM 694 C C . LEU A 1 88 ? 3.278 -2.074 -6.921 1.00 98.19 88 LEU A C 1
ATOM 696 O O . LEU A 1 88 ? 2.814 -1.515 -5.927 1.00 98.19 88 LEU A O 1
ATOM 700 N N . GLU A 1 89 ? 4.325 -2.890 -6.860 1.00 97.94 89 GLU A N 1
ATOM 701 C CA . GLU A 1 89 ? 5.025 -3.224 -5.626 1.00 97.94 89 GLU A CA 1
ATOM 702 C C . GLU A 1 89 ? 6.522 -2.940 -5.746 1.00 97.94 89 GLU A C 1
ATOM 704 O O . GLU A 1 89 ? 7.192 -3.439 -6.643 1.00 97.94 89 GLU A O 1
ATOM 709 N N . VAL A 1 90 ? 7.054 -2.167 -4.807 1.00 97.31 90 VAL A N 1
ATOM 710 C CA . VAL A 1 90 ? 8.472 -1.839 -4.650 1.00 97.31 90 VAL A CA 1
ATOM 711 C C . VAL A 1 90 ? 8.893 -2.386 -3.286 1.00 97.31 90 VAL A C 1
ATOM 713 O O . VAL A 1 90 ? 8.505 -1.859 -2.239 1.00 97.31 90 VAL A O 1
ATOM 716 N N . ARG A 1 91 ? 9.604 -3.514 -3.293 1.00 96.31 91 ARG A N 1
ATOM 717 C CA . ARG A 1 91 ? 9.945 -4.330 -2.114 1.00 96.31 91 ARG A CA 1
ATOM 718 C C . ARG A 1 91 ? 11.389 -4.832 -2.191 1.00 96.31 91 ARG A C 1
ATOM 720 O O . ARG A 1 91 ? 12.119 -4.500 -3.113 1.00 96.31 91 ARG A O 1
ATOM 727 N N . GLY A 1 92 ? 11.802 -5.653 -1.230 1.00 94.56 92 GLY A N 1
ATOM 728 C CA . GLY A 1 92 ? 13.099 -6.329 -1.275 1.00 94.56 92 GLY A CA 1
ATOM 729 C C . GLY A 1 92 ? 14.271 -5.412 -0.936 1.00 94.56 92 GLY A C 1
ATOM 730 O O . GLY A 1 92 ? 14.110 -4.397 -0.256 1.00 94.56 92 GLY A O 1
ATOM 731 N N . PHE A 1 93 ? 15.467 -5.804 -1.364 1.00 93.56 93 PHE A N 1
ATOM 732 C CA . PHE A 1 93 ? 16.719 -5.162 -0.967 1.00 93.56 93 PHE A CA 1
ATOM 733 C C . PHE A 1 93 ? 17.143 -4.113 -1.995 1.00 93.56 93 PHE A C 1
ATOM 735 O O . PHE A 1 93 ? 17.947 -4.396 -2.881 1.00 93.56 93 PHE A O 1
ATOM 742 N N . MET A 1 94 ? 16.585 -2.903 -1.905 1.00 92.38 94 MET A N 1
ATOM 743 C CA . MET A 1 94 ? 16.984 -1.813 -2.797 1.00 92.38 94 MET A CA 1
ATOM 744 C C . MET A 1 94 ? 18.388 -1.325 -2.451 1.00 92.38 94 MET A C 1
ATOM 746 O O . MET A 1 94 ? 18.849 -1.402 -1.303 1.00 92.38 94 MET A O 1
ATOM 750 N N . THR A 1 95 ? 19.058 -0.792 -3.467 1.00 89.12 95 THR A N 1
ATOM 751 C CA . THR A 1 95 ? 20.358 -0.144 -3.321 1.00 89.12 95 THR A CA 1
ATOM 752 C C . THR A 1 95 ? 20.296 1.007 -2.311 1.00 89.12 95 THR A C 1
ATOM 754 O O . THR A 1 95 ? 19.324 1.761 -2.242 1.00 89.12 95 THR A O 1
ATOM 757 N N . LYS A 1 96 ? 21.361 1.155 -1.522 1.00 88.69 96 LYS A N 1
ATOM 758 C CA . LYS A 1 96 ? 21.557 2.302 -0.621 1.00 88.69 96 LYS A CA 1
ATOM 759 C C . LYS A 1 96 ? 22.297 3.454 -1.297 1.00 88.69 96 LYS A C 1
ATOM 761 O O . LYS A 1 96 ? 22.716 4.378 -0.616 1.00 88.69 96 LYS A O 1
ATOM 766 N N . ARG A 1 97 ? 22.539 3.375 -2.607 1.00 87.69 97 ARG A N 1
ATOM 767 C CA . ARG A 1 97 ? 23.218 4.418 -3.384 1.00 87.69 97 ARG A CA 1
ATOM 768 C C . ARG A 1 97 ? 22.192 5.297 -4.085 1.00 87.69 97 ARG A C 1
ATOM 770 O O . ARG A 1 97 ? 21.054 4.884 -4.292 1.00 87.69 97 ARG A O 1
ATOM 777 N N . ARG A 1 98 ? 22.611 6.497 -4.482 1.00 85.25 98 ARG A N 1
ATOM 778 C CA . ARG A 1 98 ? 21.824 7.343 -5.384 1.00 85.25 98 ARG A CA 1
ATOM 779 C C . ARG A 1 98 ? 21.764 6.705 -6.764 1.00 85.25 98 ARG A C 1
ATOM 781 O O . ARG A 1 98 ? 22.783 6.244 -7.272 1.00 85.25 98 ARG A O 1
ATOM 788 N N . THR A 1 99 ? 20.572 6.673 -7.347 1.00 88.50 99 THR A N 1
ATOM 789 C CA . THR A 1 99 ? 20.294 6.013 -8.629 1.00 88.50 99 THR A CA 1
ATOM 790 C C . THR A 1 99 ? 19.213 6.764 -9.393 1.00 88.50 99 THR A C 1
ATOM 792 O O . THR A 1 99 ? 18.566 7.659 -8.854 1.00 88.50 99 THR A O 1
ATOM 795 N N . THR A 1 100 ? 18.989 6.373 -10.646 1.00 90.69 100 THR A N 1
ATOM 796 C CA . THR A 1 100 ? 17.880 6.859 -11.483 1.00 90.69 100 THR A CA 1
ATOM 797 C C . THR A 1 100 ? 16.576 6.085 -11.248 1.00 90.69 100 THR A C 1
ATOM 799 O O . THR A 1 100 ? 15.565 6.336 -11.911 1.00 90.69 100 THR A O 1
ATOM 802 N N . LEU A 1 101 ? 16.569 5.136 -10.303 1.00 91.88 101 LEU A N 1
ATOM 803 C CA . LEU A 1 101 ? 15.403 4.319 -9.980 1.00 91.88 101 LEU A CA 1
ATOM 804 C C . LEU A 1 101 ? 14.188 5.151 -9.527 1.00 91.88 101 LEU A C 1
ATOM 806 O O . LEU A 1 101 ? 13.103 4.878 -10.043 1.00 91.88 101 LEU A O 1
ATOM 810 N N . PRO A 1 102 ? 14.320 6.179 -8.657 1.00 93.06 102 PRO A N 1
ATOM 811 C CA . PRO A 1 102 ? 13.186 7.015 -8.248 1.00 93.06 102 PRO A CA 1
ATOM 812 C C . PRO A 1 102 ? 12.481 7.659 -9.443 1.00 93.06 102 PRO A C 1
ATOM 814 O O . PRO A 1 102 ? 11.261 7.572 -9.574 1.00 93.06 102 PRO A O 1
ATOM 817 N N . GLU A 1 103 ? 13.265 8.230 -10.358 1.00 93.38 103 GLU A N 1
ATOM 818 C CA . GLU A 1 103 ? 12.771 8.900 -11.561 1.00 93.38 103 GLU A CA 1
ATOM 819 C C . GLU A 1 103 ? 12.096 7.911 -12.513 1.00 93.38 103 GLU A C 1
ATOM 821 O O . GLU A 1 103 ? 11.042 8.186 -13.087 1.00 93.38 103 GLU A O 1
ATOM 826 N N . THR A 1 104 ? 12.686 6.725 -12.657 1.00 94.75 104 THR A N 1
ATOM 827 C CA . THR A 1 104 ? 12.150 5.665 -13.515 1.00 94.75 104 THR A CA 1
ATOM 828 C C . THR A 1 104 ? 10.815 5.145 -12.977 1.00 94.75 104 THR A C 1
ATOM 830 O O . THR A 1 104 ? 9.867 4.971 -13.747 1.00 94.75 104 THR A O 1
ATOM 833 N N . ILE A 1 105 ? 10.710 4.950 -11.657 1.00 95.62 105 ILE A N 1
ATOM 834 C CA . ILE A 1 105 ? 9.465 4.549 -10.990 1.00 95.62 105 ILE A CA 1
ATOM 835 C C . ILE A 1 105 ? 8.403 5.639 -11.156 1.00 95.62 105 ILE A C 1
ATOM 837 O O . ILE A 1 105 ? 7.291 5.339 -11.590 1.00 95.62 105 ILE A O 1
ATOM 841 N N . ALA A 1 106 ? 8.758 6.896 -10.884 1.00 95.44 106 ALA A N 1
ATOM 842 C CA . ALA A 1 106 ? 7.879 8.052 -11.034 1.00 95.44 106 ALA A CA 1
ATOM 843 C C . ALA A 1 106 ? 7.305 8.151 -12.460 1.00 95.44 106 ALA A C 1
ATOM 845 O O . ALA A 1 106 ? 6.087 8.194 -12.643 1.00 95.44 106 ALA A O 1
ATOM 846 N N . LYS A 1 107 ? 8.168 8.080 -13.482 1.00 95.06 107 LYS A N 1
ATOM 847 C CA . LYS A 1 107 ? 7.772 8.085 -14.900 1.00 95.06 107 LYS A CA 1
ATOM 848 C C . LYS A 1 107 ? 6.867 6.910 -15.275 1.00 95.06 107 LYS A C 1
ATOM 850 O O . LYS A 1 107 ? 5.993 7.066 -16.125 1.00 95.06 107 LYS A O 1
ATOM 855 N N . GLY A 1 108 ? 7.076 5.735 -14.681 1.00 95.31 108 GLY A N 1
ATOM 856 C CA . GLY A 1 108 ? 6.226 4.569 -14.921 1.00 95.31 108 GLY A CA 1
ATOM 857 C C . GLY A 1 108 ? 4.843 4.705 -14.290 1.00 95.31 108 GLY A C 1
ATOM 858 O O . GLY A 1 108 ? 3.849 4.448 -14.963 1.00 95.31 108 GLY A O 1
ATOM 859 N N . ILE A 1 109 ? 4.764 5.178 -13.042 1.00 96.25 109 ILE A N 1
ATOM 860 C CA . ILE A 1 109 ? 3.498 5.343 -12.308 1.00 96.25 109 ILE A CA 1
ATOM 861 C C . ILE A 1 109 ? 2.523 6.248 -13.059 1.00 96.25 109 ILE A C 1
ATOM 863 O O . ILE A 1 109 ? 1.350 5.904 -13.171 1.00 96.25 109 ILE A O 1
ATOM 867 N N . VAL A 1 110 ? 3.007 7.348 -13.644 1.00 95.44 110 VAL A N 1
ATOM 868 C CA . VAL A 1 110 ? 2.173 8.274 -14.434 1.00 95.44 110 VAL A CA 1
ATOM 869 C C . VAL A 1 110 ? 1.499 7.581 -15.630 1.00 95.44 110 VAL A C 1
ATOM 871 O O . VAL A 1 110 ? 0.436 8.006 -16.074 1.00 95.44 110 VAL A O 1
ATOM 874 N N . LYS A 1 111 ? 2.072 6.485 -16.143 1.00 96.56 111 LYS A N 1
ATOM 875 C CA . LYS A 1 111 ? 1.493 5.712 -17.252 1.00 96.56 111 LYS A CA 1
ATOM 876 C C . LYS A 1 111 ? 0.432 4.704 -16.796 1.00 96.56 111 LYS A C 1
ATOM 878 O O . LYS A 1 111 ? -0.368 4.257 -17.617 1.00 96.56 111 LYS A O 1
ATOM 883 N N . PHE A 1 112 ? 0.407 4.328 -15.519 1.00 96.50 112 PHE A N 1
ATOM 884 C CA . PHE A 1 112 ? -0.486 3.295 -14.987 1.00 96.50 112 PHE A CA 1
ATOM 885 C C . PHE A 1 112 ? -1.849 3.882 -14.596 1.00 96.50 112 PHE A C 1
ATOM 887 O O . PHE A 1 112 ? -2.194 4.007 -13.424 1.00 96.50 112 PHE A O 1
ATOM 894 N N . ILE A 1 113 ? -2.662 4.223 -15.597 1.00 94.81 113 ILE A N 1
ATOM 895 C CA . ILE A 1 113 ? -3.973 4.879 -15.411 1.00 94.81 113 ILE A CA 1
ATOM 896 C C . ILE A 1 113 ? -4.981 4.060 -14.579 1.00 94.81 113 ILE A C 1
ATOM 898 O O . ILE A 1 113 ? -5.888 4.614 -13.955 1.00 94.81 113 ILE A O 1
ATOM 902 N N . SER A 1 114 ? -4.817 2.735 -14.558 1.00 96.38 114 SER A N 1
ATOM 903 C CA . SER A 1 114 ? -5.704 1.784 -13.875 1.00 96.38 114 SER A CA 1
ATOM 904 C C . SER A 1 114 ? -5.145 1.304 -12.532 1.00 96.38 114 SER A C 1
ATOM 906 O O . SER A 1 114 ? -5.624 0.294 -12.004 1.00 96.38 114 SER A O 1
ATOM 908 N N . LEU A 1 115 ? -4.124 1.981 -11.995 1.00 97.75 115 LEU A N 1
ATOM 909 C CA . LEU A 1 115 ? -3.437 1.582 -10.773 1.00 97.75 115 LEU A CA 1
ATOM 910 C C . LEU A 1 115 ? -4.365 1.722 -9.560 1.00 97.75 115 LEU A C 1
ATOM 912 O O . LEU A 1 115 ? -4.840 2.811 -9.246 1.00 97.75 115 LEU A O 1
ATOM 916 N N . ARG A 1 116 ? -4.615 0.603 -8.878 1.00 98.12 116 ARG A N 1
ATOM 917 C CA . ARG A 1 116 ? -5.490 0.511 -7.697 1.00 98.12 116 ARG A CA 1
ATOM 918 C C . ARG A 1 116 ? -4.725 0.245 -6.417 1.00 98.12 116 ARG A C 1
ATOM 920 O O . ARG A 1 116 ? -5.168 0.651 -5.347 1.00 98.12 116 ARG A O 1
ATOM 927 N N . ARG A 1 117 ? -3.583 -0.432 -6.526 1.00 98.50 117 ARG A N 1
ATOM 928 C CA . ARG A 1 117 ? -2.758 -0.829 -5.393 1.00 98.50 117 ARG A CA 1
ATOM 929 C C . ARG A 1 117 ? -1.324 -0.364 -5.567 1.00 98.50 117 ARG A C 1
ATOM 931 O O . ARG A 1 117 ? -0.698 -0.624 -6.593 1.00 98.50 117 ARG A O 1
ATOM 938 N N . LEU A 1 118 ? -0.797 0.258 -4.522 1.00 98.06 118 LEU A N 1
ATOM 939 C CA . LEU A 1 118 ? 0.579 0.718 -4.454 1.00 98.06 118 LEU A CA 1
ATOM 940 C C . LEU A 1 118 ? 1.225 0.221 -3.166 1.00 98.06 118 LEU A C 1
ATOM 942 O O . LEU A 1 118 ? 0.682 0.397 -2.074 1.00 98.06 118 LEU A O 1
ATOM 946 N N . VAL A 1 119 ? 2.382 -0.422 -3.296 1.00 98.44 119 VAL A N 1
ATOM 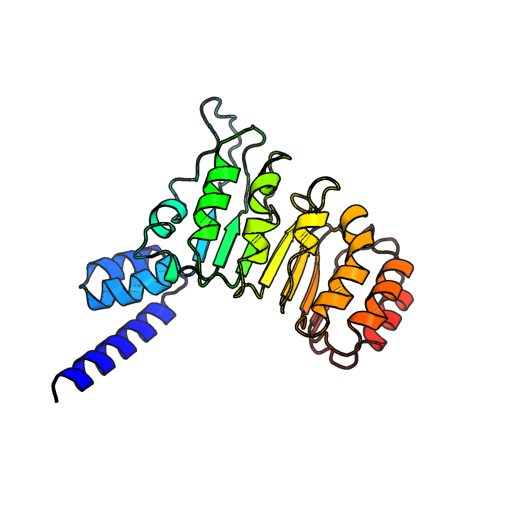947 C CA . VAL A 1 119 ? 3.137 -0.939 -2.156 1.00 98.44 119 VAL A CA 1
ATOM 948 C C . VAL A 1 119 ? 4.572 -0.445 -2.212 1.00 98.44 119 VAL A C 1
ATOM 950 O O . VAL A 1 119 ? 5.333 -0.887 -3.064 1.00 98.44 119 VAL A O 1
ATOM 953 N N . PHE A 1 120 ? 4.963 0.394 -1.260 1.00 97.81 120 PHE A N 1
ATOM 954 C CA . PHE A 1 120 ? 6.337 0.840 -1.049 1.00 97.81 120 PHE A CA 1
ATOM 955 C C . PHE A 1 120 ? 6.831 0.323 0.299 1.00 97.81 120 PHE A C 1
ATOM 957 O O . PHE A 1 120 ? 6.622 0.933 1.343 1.00 97.81 120 PHE A O 1
ATOM 964 N N . ALA A 1 121 ? 7.439 -0.859 0.286 1.00 97.31 121 ALA A N 1
ATOM 965 C CA . ALA A 1 121 ? 7.939 -1.501 1.496 1.00 97.31 121 ALA A CA 1
ATOM 966 C C . ALA A 1 121 ? 9.299 -2.179 1.252 1.00 97.31 121 ALA A C 1
ATOM 968 O O . ALA A 1 121 ? 9.407 -3.405 1.375 1.00 97.31 121 ALA A O 1
ATOM 969 N N . PRO A 1 122 ? 10.339 -1.424 0.852 1.00 96.62 122 PRO A N 1
ATOM 970 C CA . PRO A 1 122 ? 11.678 -1.981 0.719 1.00 96.62 122 PRO A CA 1
ATOM 971 C C . PRO A 1 122 ? 12.287 -2.297 2.090 1.00 96.62 122 PRO A C 1
ATOM 973 O O . PRO A 1 122 ? 12.024 -1.622 3.084 1.00 96.62 122 PRO A O 1
ATOM 976 N N . ILE A 1 123 ? 13.142 -3.314 2.132 1.00 95.25 123 ILE A N 1
ATOM 977 C CA . ILE A 1 123 ? 13.878 -3.735 3.333 1.00 95.25 123 ILE A CA 1
ATOM 978 C C . ILE A 1 123 ? 15.116 -2.851 3.520 1.00 95.25 123 ILE A C 1
ATOM 980 O O . ILE A 1 123 ? 15.374 -2.341 4.609 1.00 95.25 123 ILE A O 1
ATOM 984 N N . THR A 1 124 ? 15.868 -2.638 2.441 1.00 93.19 124 THR A N 1
ATOM 985 C CA . THR A 1 124 ? 16.980 -1.682 2.363 1.00 93.19 124 THR A CA 1
ATOM 986 C C . THR A 1 124 ? 16.685 -0.677 1.267 1.00 93.19 124 THR A C 1
ATOM 988 O O . THR A 1 124 ? 16.071 -1.050 0.274 1.00 93.19 124 THR A O 1
ATOM 991 N N . TYR A 1 125 ? 17.079 0.581 1.448 1.00 93.75 125 TYR A N 1
ATOM 992 C CA . TYR A 1 125 ? 16.823 1.659 0.493 1.00 93.75 125 TYR A CA 1
ATOM 993 C C . TYR A 1 125 ? 17.748 2.855 0.754 1.00 93.75 125 TYR A C 1
ATOM 995 O O . TYR A 1 125 ? 18.336 2.968 1.832 1.00 93.75 125 TYR A O 1
ATOM 1003 N N . HIS A 1 126 ? 17.872 3.728 -0.245 1.00 92.81 126 HIS A N 1
ATOM 1004 C CA . HIS A 1 126 ? 18.409 5.082 -0.108 1.00 92.81 126 HIS A CA 1
ATOM 1005 C C . HIS A 1 126 ? 17.285 6.040 0.334 1.00 92.81 126 HIS A C 1
ATOM 1007 O O . HIS A 1 126 ? 16.153 5.881 -0.118 1.00 92.81 126 HIS A O 1
ATOM 1013 N N . GLU A 1 127 ? 17.582 7.037 1.170 1.00 90.31 127 GLU A N 1
ATOM 1014 C CA . GLU A 1 127 ? 16.606 8.012 1.705 1.00 90.31 127 GLU A CA 1
ATOM 1015 C C . GLU A 1 127 ? 15.786 8.720 0.607 1.00 90.31 127 GLU A C 1
ATOM 1017 O O . GLU A 1 127 ? 14.564 8.790 0.678 1.00 90.31 127 GLU A O 1
ATOM 1022 N N . ASP A 1 128 ? 16.440 9.108 -0.489 1.00 90.38 128 ASP A N 1
ATOM 1023 C CA . ASP A 1 128 ? 15.786 9.760 -1.632 1.00 90.38 128 ASP A CA 1
ATOM 1024 C C . ASP A 1 128 ? 14.929 8.833 -2.524 1.00 90.38 128 ASP A C 1
ATOM 1026 O O . ASP A 1 128 ? 14.369 9.299 -3.520 1.00 90.38 128 ASP A O 1
ATOM 1030 N N . LEU A 1 129 ? 14.811 7.528 -2.220 1.00 91.31 129 LEU A N 1
ATOM 1031 C CA . LEU A 1 129 ? 14.184 6.546 -3.124 1.00 91.31 129 LEU A CA 1
ATOM 1032 C C . LEU A 1 129 ? 12.758 6.942 -3.540 1.00 91.31 129 LEU A C 1
ATOM 1034 O O . LEU A 1 129 ? 12.356 6.726 -4.683 1.00 91.31 129 LEU A O 1
ATOM 1038 N N . PHE A 1 130 ? 12.001 7.524 -2.613 1.00 92.56 130 PHE A N 1
ATOM 1039 C CA . PHE A 1 130 ? 10.595 7.852 -2.821 1.00 92.56 130 PHE A CA 1
ATOM 1040 C C . PHE A 1 130 ? 10.302 9.348 -2.890 1.00 92.56 130 PHE A C 1
ATOM 1042 O O . PHE A 1 130 ? 9.153 9.703 -3.118 1.00 92.56 130 PHE A O 1
ATOM 1049 N N . VAL A 1 131 ? 11.301 10.229 -2.775 1.00 90.44 131 VAL A N 1
ATOM 1050 C CA . VAL A 1 131 ? 11.085 11.689 -2.817 1.00 90.44 131 VAL A CA 1
ATOM 1051 C C . VAL A 1 131 ? 10.379 12.103 -4.110 1.00 90.44 131 VAL A C 1
ATOM 1053 O O . VAL A 1 131 ? 9.364 12.793 -4.076 1.00 90.44 131 VAL A O 1
ATOM 1056 N N . GLN A 1 132 ? 10.869 11.620 -5.255 1.00 88.62 132 GLN A N 1
ATOM 1057 C CA . GLN A 1 132 ? 10.276 11.931 -6.559 1.00 88.62 132 GLN A CA 1
ATOM 1058 C C . GLN A 1 132 ? 8.942 11.215 -6.779 1.00 88.62 132 GLN A C 1
ATOM 1060 O O . GLN A 1 132 ? 8.016 11.785 -7.342 1.00 88.62 132 GLN A O 1
ATOM 1065 N N . VAL A 1 133 ? 8.835 9.965 -6.323 1.00 90.00 133 VAL A N 1
ATOM 1066 C CA . VAL A 1 133 ? 7.644 9.125 -6.513 1.00 90.00 133 VAL A CA 1
ATOM 1067 C C . VAL A 1 133 ? 6.457 9.637 -5.702 1.00 90.00 133 VAL A C 1
ATOM 1069 O O . VAL A 1 133 ? 5.322 9.596 -6.169 1.00 90.00 133 VAL A O 1
ATOM 1072 N N . LEU A 1 134 ? 6.726 10.113 -4.487 1.00 91.44 134 LEU A N 1
ATOM 1073 C CA . LEU A 1 134 ? 5.717 10.653 -3.591 1.00 91.44 134 LEU A CA 1
ATOM 1074 C C . LEU A 1 134 ? 5.371 12.099 -3.920 1.00 91.44 134 LEU A C 1
ATOM 1076 O O . LEU A 1 134 ? 4.493 12.629 -3.260 1.00 91.44 134 LEU A O 1
ATOM 1080 N N . HIS A 1 135 ? 6.018 12.744 -4.896 1.00 91.44 135 HIS A N 1
ATOM 1081 C CA . HIS A 1 135 ? 5.709 14.126 -5.248 1.00 91.44 135 HIS A CA 1
ATOM 1082 C C . HIS A 1 135 ? 4.203 14.300 -5.487 1.00 91.44 135 HIS A C 1
ATOM 1084 O O . HIS A 1 135 ? 3.564 13.462 -6.135 1.00 91.44 135 HIS A O 1
ATOM 1090 N N . HIS A 1 136 ? 3.640 15.387 -4.954 1.00 83.75 136 HIS A N 1
ATOM 1091 C CA . HIS A 1 136 ? 2.196 15.621 -4.919 1.00 83.75 136 HIS A CA 1
ATOM 1092 C C . HIS A 1 136 ? 1.540 15.449 -6.299 1.00 83.75 136 HIS A C 1
ATOM 1094 O O . HIS A 1 136 ? 0.491 14.816 -6.415 1.00 83.75 136 HIS A O 1
ATOM 1100 N N . ASP A 1 137 ? 2.196 15.927 -7.356 1.00 87.31 137 ASP A N 1
ATOM 1101 C CA . ASP A 1 137 ? 1.695 15.861 -8.734 1.00 87.31 137 ASP A CA 1
ATOM 1102 C C . ASP A 1 137 ? 1.563 14.437 -9.287 1.00 87.31 137 ASP A C 1
ATOM 1104 O O . ASP A 1 137 ? 0.797 14.209 -10.216 1.00 87.31 137 ASP A O 1
ATOM 1108 N N . ILE A 1 138 ? 2.284 13.456 -8.745 1.00 91.06 138 ILE A N 1
ATOM 1109 C CA . ILE A 1 138 ? 2.171 12.068 -9.203 1.00 91.06 138 ILE A CA 1
ATOM 1110 C C . ILE A 1 138 ? 1.032 11.385 -8.460 1.00 91.06 138 ILE A C 1
ATOM 1112 O O . ILE A 1 138 ? 0.114 10.850 -9.079 1.00 91.06 138 ILE A O 1
ATOM 1116 N N . LEU A 1 139 ? 1.068 11.428 -7.128 1.00 87.31 139 LEU A N 1
ATOM 1117 C CA . LEU A 1 139 ? 0.121 10.686 -6.305 1.00 87.31 139 LEU A CA 1
ATOM 1118 C C . LEU A 1 139 ? -1.305 11.237 -6.376 1.00 87.31 139 LEU A C 1
ATOM 1120 O O . LEU A 1 139 ? -2.252 10.454 -6.419 1.00 87.31 139 LEU A O 1
ATOM 1124 N N . SER A 1 140 ? -1.474 12.561 -6.441 1.00 85.38 140 SER A N 1
ATOM 1125 C CA . SER A 1 140 ? -2.803 13.183 -6.560 1.00 85.38 140 SER A CA 1
ATOM 1126 C C . SER A 1 140 ? -3.511 12.835 -7.877 1.00 85.38 140 SER A C 1
ATOM 1128 O O . SER A 1 140 ? -4.741 12.843 -7.945 1.00 85.38 140 SER A O 1
ATOM 1130 N N . ASN A 1 141 ? -2.750 12.458 -8.909 1.00 87.44 141 ASN A N 1
ATOM 1131 C CA . ASN A 1 141 ? -3.285 12.047 -10.204 1.00 87.44 141 ASN A CA 1
ATOM 1132 C C . ASN A 1 141 ? -3.749 10.580 -10.243 1.00 87.44 141 ASN A C 1
ATOM 1134 O O . ASN A 1 141 ? -4.438 10.181 -11.186 1.00 87.44 141 ASN A O 1
ATOM 1138 N N . LEU A 1 142 ? -3.459 9.776 -9.214 1.00 92.69 142 LEU A N 1
ATOM 1139 C CA . LEU A 1 142 ? -3.860 8.369 -9.140 1.00 92.69 142 LEU A CA 1
ATOM 1140 C C . LEU A 1 142 ? -5.308 8.209 -8.652 1.00 92.69 142 LEU A C 1
ATOM 1142 O O . LEU A 1 142 ? -5.574 7.669 -7.582 1.00 92.69 142 LEU A O 1
ATOM 1146 N N . ARG A 1 143 ? -6.273 8.643 -9.471 1.00 92.00 143 ARG A N 1
ATOM 1147 C CA . ARG A 1 143 ? -7.714 8.649 -9.131 1.00 92.00 143 ARG A CA 1
ATOM 1148 C C . ARG A 1 143 ? -8.304 7.270 -8.818 1.00 92.00 143 ARG A C 1
ATOM 1150 O O . ARG A 1 143 ? -9.324 7.182 -8.144 1.00 92.00 143 ARG A O 1
ATOM 1157 N N . SER A 1 144 ? -7.687 6.212 -9.337 1.00 96.06 144 SER A N 1
ATOM 1158 C CA . SER A 1 144 ? -8.126 4.825 -9.147 1.00 96.06 144 SER A CA 1
ATOM 1159 C C . SER A 1 144 ? -7.491 4.154 -7.924 1.00 96.06 144 SER A C 1
ATOM 1161 O O . SER A 1 144 ? -7.830 3.005 -7.638 1.00 96.06 144 SER A O 1
ATOM 1163 N N . LEU A 1 145 ? -6.566 4.825 -7.225 1.00 97.56 145 LEU A N 1
ATOM 1164 C CA . LEU A 1 145 ? -5.819 4.246 -6.114 1.00 97.56 145 LEU A CA 1
ATOM 1165 C C . LEU A 1 145 ? -6.732 4.040 -4.903 1.00 97.56 145 LEU A C 1
ATOM 1167 O O . LEU A 1 145 ? -7.258 4.992 -4.335 1.00 97.56 145 LEU A O 1
ATOM 1171 N N . THR A 1 146 ? -6.887 2.787 -4.484 1.00 98.12 146 THR A N 1
ATOM 1172 C CA . THR A 1 146 ? -7.706 2.403 -3.327 1.00 98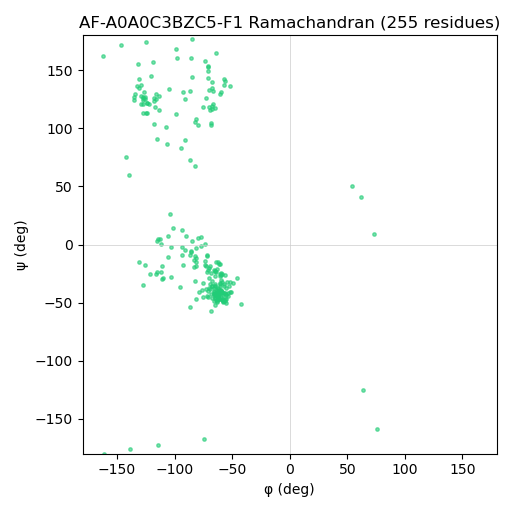.12 146 THR A CA 1
ATOM 1173 C C . THR A 1 146 ? -6.885 1.783 -2.205 1.00 98.12 146 THR A C 1
ATOM 1175 O O . THR A 1 146 ? -7.290 1.857 -1.047 1.00 98.12 146 THR A O 1
ATOM 1178 N N . ASP A 1 147 ? -5.735 1.190 -2.525 1.00 98.62 147 ASP A N 1
ATOM 1179 C CA . ASP A 1 147 ? -4.927 0.416 -1.590 1.00 98.62 147 ASP A CA 1
ATOM 1180 C C . ASP A 1 147 ? -3.509 0.984 -1.542 1.00 98.62 147 ASP A C 1
ATOM 1182 O O . ASP A 1 147 ? -2.745 0.866 -2.503 1.00 98.62 147 ASP A O 1
ATOM 1186 N N . LEU A 1 148 ? -3.134 1.553 -0.399 1.00 98.50 148 LEU A N 1
ATOM 1187 C CA . LEU A 1 148 ? -1.794 2.078 -0.168 1.00 98.50 148 LEU A CA 1
ATOM 1188 C C . LEU A 1 148 ? -1.122 1.321 0.971 1.00 98.50 148 LEU A C 1
ATOM 1190 O O . LEU A 1 148 ? -1.646 1.210 2.078 1.00 98.50 148 LEU A O 1
ATOM 1194 N N . THR A 1 149 ? 0.062 0.789 0.696 1.00 98.62 149 THR A N 1
ATOM 1195 C CA . THR A 1 149 ? 0.930 0.177 1.698 1.00 98.62 149 THR A CA 1
ATOM 1196 C C . THR A 1 149 ? 2.280 0.857 1.664 1.00 98.62 149 THR A C 1
ATOM 1198 O O . THR A 1 149 ? 2.953 0.822 0.639 1.00 98.62 149 THR A O 1
ATOM 1201 N N . VAL A 1 150 ? 2.700 1.421 2.786 1.00 98.06 150 VAL A N 1
ATOM 1202 C CA . VAL A 1 150 ? 4.013 2.050 2.915 1.00 98.06 150 VAL A CA 1
ATOM 1203 C C . VAL A 1 150 ? 4.721 1.572 4.177 1.00 98.06 150 VAL A C 1
ATOM 1205 O O . VAL A 1 150 ? 4.067 1.155 5.135 1.00 98.06 150 VAL A O 1
ATOM 1208 N N . ASN A 1 151 ? 6.048 1.627 4.198 1.00 96.56 151 ASN A N 1
ATOM 1209 C CA . ASN A 1 151 ? 6.831 1.488 5.424 1.00 96.56 151 ASN A CA 1
ATOM 1210 C C . ASN A 1 151 ? 7.575 2.790 5.754 1.00 96.56 151 ASN A C 1
ATOM 1212 O O . ASN A 1 151 ? 7.379 3.815 5.094 1.00 96.56 151 ASN A O 1
ATOM 1216 N N . LYS A 1 152 ? 8.447 2.736 6.763 1.00 94.44 152 LYS A N 1
ATOM 1217 C CA . LYS A 1 152 ? 9.282 3.863 7.195 1.00 94.44 152 LYS A CA 1
ATOM 1218 C C . LYS A 1 152 ? 9.988 4.634 6.066 1.00 94.44 152 LYS A C 1
ATOM 1220 O O . LYS A 1 152 ? 10.148 5.836 6.205 1.00 94.44 152 LYS A O 1
ATOM 1225 N N . SER A 1 153 ? 10.316 4.016 4.923 1.00 94.56 153 SER A N 1
ATOM 1226 C CA . SER A 1 153 ? 10.969 4.700 3.791 1.00 94.56 153 SER A CA 1
ATOM 1227 C C . SER A 1 153 ? 10.151 5.830 3.164 1.00 94.56 153 SER A C 1
ATOM 1229 O O . SER A 1 153 ? 10.668 6.584 2.348 1.00 94.56 153 SER A O 1
ATOM 1231 N N . CYS A 1 154 ? 8.853 5.895 3.459 1.00 95.06 154 CYS A N 1
ATOM 1232 C CA . CYS A 1 154 ? 7.939 6.909 2.936 1.00 95.06 154 CYS A CA 1
ATOM 1233 C C . CYS A 1 154 ? 7.377 7.823 4.035 1.00 95.06 154 CYS A C 1
ATOM 1235 O O . CYS A 1 154 ? 6.509 8.642 3.750 1.00 95.06 154 CYS A O 1
ATOM 1237 N N . MET A 1 155 ? 7.804 7.646 5.289 1.00 94.94 155 MET A N 1
ATOM 1238 C CA . MET A 1 155 ? 7.191 8.282 6.463 1.00 94.94 155 MET A CA 1
ATOM 1239 C C . MET A 1 155 ? 8.117 9.282 7.162 1.00 94.94 155 MET A C 1
ATOM 1241 O O . MET A 1 155 ? 7.752 9.808 8.212 1.00 94.94 155 MET A O 1
ATOM 1245 N N . ASP A 1 156 ? 9.292 9.538 6.593 1.00 91.56 156 ASP A N 1
ATOM 1246 C CA . ASP A 1 156 ? 10.241 10.518 7.112 1.00 91.56 156 ASP A CA 1
ATOM 1247 C C . ASP A 1 156 ? 9.731 11.953 6.889 1.00 91.56 156 ASP A C 1
ATOM 1249 O O . ASP A 1 156 ? 8.961 12.230 5.962 1.00 91.56 156 ASP A O 1
ATOM 1253 N N . GLU A 1 157 ? 10.174 12.886 7.737 1.00 88.25 157 GLU A N 1
ATOM 1254 C CA . GLU A 1 157 ? 9.666 14.268 7.796 1.00 88.25 157 GLU A CA 1
ATOM 1255 C C . GLU A 1 157 ? 9.719 15.003 6.446 1.00 88.25 157 GLU A C 1
ATOM 1257 O O . GLU A 1 157 ? 8.825 15.789 6.139 1.00 88.25 157 GLU A O 1
ATOM 1262 N N . GLY A 1 158 ? 10.716 14.702 5.608 1.00 87.12 158 GLY A N 1
ATOM 1263 C CA . GLY A 1 158 ? 10.890 15.342 4.301 1.00 87.12 158 GLY A CA 1
ATOM 1264 C C . GLY A 1 158 ? 9.856 14.947 3.238 1.00 87.12 158 GLY A C 1
ATOM 1265 O O . GLY A 1 158 ? 9.663 15.692 2.281 1.00 87.12 158 GLY A O 1
ATOM 1266 N N . VAL A 1 159 ? 9.183 13.798 3.378 1.00 90.19 159 VAL A N 1
ATOM 1267 C CA . VAL A 1 159 ? 8.279 13.255 2.339 1.00 90.19 159 VAL A CA 1
ATOM 1268 C C . VAL A 1 159 ? 6.867 12.960 2.833 1.00 90.19 159 VAL A C 1
ATOM 1270 O O . VAL A 1 159 ? 5.942 12.850 2.025 1.00 90.19 159 VAL A O 1
ATOM 1273 N N . VAL A 1 160 ? 6.677 12.866 4.151 1.00 94.50 160 VAL A N 1
ATOM 1274 C CA . VAL A 1 160 ? 5.406 12.464 4.763 1.00 94.50 160 VAL A CA 1
ATOM 1275 C C . VAL A 1 160 ? 4.240 13.384 4.384 1.00 94.50 160 VAL A C 1
ATOM 1277 O O . VAL A 1 160 ? 3.122 12.906 4.209 1.00 94.50 160 VAL A O 1
ATOM 1280 N N . GLN A 1 161 ? 4.491 14.681 4.172 1.00 93.69 161 GLN A N 1
ATOM 1281 C CA . GLN A 1 161 ? 3.459 15.640 3.754 1.00 93.69 161 GLN A CA 1
ATOM 1282 C C . GLN A 1 161 ? 2.863 15.292 2.386 1.00 93.69 161 GLN A C 1
ATOM 1284 O O . GLN A 1 161 ? 1.653 15.392 2.185 1.00 93.69 161 GLN A O 1
ATOM 1289 N N . ASN A 1 162 ? 3.691 14.814 1.457 1.00 93.12 162 ASN A N 1
ATOM 1290 C CA . ASN A 1 162 ? 3.197 14.419 0.145 1.00 93.12 162 ASN A CA 1
ATOM 1291 C C . ASN A 1 162 ? 2.450 13.080 0.208 1.00 93.12 162 ASN A C 1
ATOM 1293 O O . ASN A 1 162 ? 1.459 12.885 -0.493 1.00 93.12 162 ASN A O 1
ATOM 1297 N N . LEU A 1 163 ? 2.881 12.175 1.094 1.00 94.88 163 LEU A N 1
ATOM 1298 C CA . LEU A 1 163 ? 2.193 10.909 1.336 1.00 94.88 163 LEU A CA 1
ATOM 1299 C C . LEU A 1 163 ? 0.761 11.132 1.854 1.00 94.88 163 LEU A C 1
ATOM 1301 O O . LEU A 1 163 ? -0.179 10.525 1.342 1.00 94.88 163 LEU A O 1
ATOM 1305 N N . VAL A 1 164 ? 0.577 12.022 2.836 1.00 95.31 164 VAL A N 1
ATOM 1306 C CA . VAL A 1 164 ? -0.746 12.284 3.436 1.00 95.31 164 VAL A CA 1
ATOM 1307 C C . VAL A 1 164 ? -1.692 13.059 2.511 1.00 95.31 164 VAL A C 1
ATOM 1309 O O . VAL A 1 164 ? -2.876 13.199 2.820 1.00 95.31 164 VAL A O 1
ATOM 1312 N N . ALA A 1 165 ? -1.207 13.568 1.377 1.00 93.00 165 ALA A N 1
ATOM 1313 C CA . ALA A 1 165 ? -2.045 14.229 0.379 1.00 93.00 165 ALA A CA 1
ATOM 1314 C C . ALA A 1 165 ? -2.908 13.244 -0.432 1.00 93.00 165 ALA A C 1
ATOM 1316 O O . ALA A 1 165 ? -3.858 13.662 -1.096 1.00 93.00 165 ALA A O 1
ATOM 1317 N N . VAL A 1 166 ? -2.613 11.940 -0.371 1.00 94.12 166 VAL A N 1
ATOM 1318 C CA . VAL A 1 166 ? -3.401 10.900 -1.045 1.00 94.12 166 VAL A CA 1
ATOM 1319 C C . VAL A 1 166 ? -4.793 10.798 -0.425 1.00 94.12 166 VAL A C 1
ATOM 1321 O O . VAL A 1 166 ? -4.931 10.695 0.791 1.00 94.12 166 VAL A O 1
ATOM 1324 N N . ASN A 1 167 ? -5.833 10.765 -1.257 1.00 94.75 167 ASN A N 1
ATOM 1325 C CA . ASN A 1 167 ? -7.228 10.656 -0.822 1.00 94.75 167 ASN A CA 1
ATOM 1326 C C . ASN A 1 167 ? -7.922 9.456 -1.485 1.00 94.75 167 ASN A C 1
ATOM 1328 O O . ASN A 1 167 ? -7.345 8.797 -2.345 1.00 94.75 167 ASN A O 1
ATOM 1332 N N . GLY A 1 168 ? -9.166 9.168 -1.087 1.00 95.50 168 GLY A N 1
ATOM 1333 C CA . GLY A 1 168 ? -9.995 8.135 -1.725 1.00 95.50 168 GLY A CA 1
ATOM 1334 C C . GLY A 1 168 ? -9.583 6.689 -1.426 1.00 95.50 168 GLY A C 1
ATOM 1335 O O . GLY A 1 168 ? -10.117 5.758 -2.030 1.00 95.50 168 GLY A O 1
ATOM 1336 N N . LEU A 1 169 ? -8.653 6.483 -0.489 1.00 98.06 169 LEU A N 1
ATOM 1337 C CA . LEU A 1 169 ? -8.193 5.153 -0.103 1.00 98.06 169 LEU A CA 1
ATOM 1338 C C . LEU A 1 169 ? -9.301 4.377 0.611 1.00 98.06 169 LEU A C 1
ATOM 1340 O O . LEU A 1 169 ? -10.008 4.921 1.459 1.00 98.06 169 LEU A O 1
ATOM 1344 N N . LYS A 1 170 ? -9.391 3.085 0.293 1.00 98.56 170 LYS A N 1
ATOM 1345 C CA . LYS A 1 170 ? -10.187 2.085 1.015 1.00 98.56 170 LYS A CA 1
ATOM 1346 C C . LYS A 1 170 ? -9.350 1.332 2.039 1.00 98.56 170 LYS A C 1
ATOM 1348 O O . LYS A 1 170 ? -9.837 1.041 3.127 1.00 98.56 170 LYS A O 1
ATOM 1353 N N . ARG A 1 171 ? -8.084 1.062 1.708 1.00 98.81 171 ARG A N 1
ATOM 1354 C CA . ARG A 1 171 ? -7.133 0.364 2.573 1.00 98.81 171 ARG A CA 1
ATOM 1355 C C . ARG A 1 171 ? -5.850 1.166 2.727 1.00 98.81 171 ARG A C 1
ATOM 1357 O O . ARG A 1 171 ? -5.160 1.440 1.744 1.00 98.81 171 ARG A O 1
ATOM 1364 N N . LEU A 1 172 ? -5.488 1.443 3.975 1.00 98.75 172 LEU A N 1
ATOM 1365 C CA . LEU A 1 172 ? -4.213 2.045 4.347 1.00 98.75 172 LEU A CA 1
ATOM 1366 C C . LEU A 1 172 ? -3.423 1.080 5.231 1.00 98.75 172 LEU A C 1
ATOM 1368 O O . LEU A 1 172 ? -3.899 0.642 6.275 1.00 98.75 172 LEU A O 1
ATOM 1372 N N . THR A 1 173 ? -2.203 0.744 4.820 1.00 98.75 173 THR A N 1
ATOM 1373 C CA . THR A 1 173 ? -1.273 -0.066 5.614 1.00 98.75 173 THR A CA 1
ATOM 1374 C C . THR A 1 173 ? 0.021 0.696 5.853 1.00 98.75 173 THR A C 1
ATOM 1376 O O . THR A 1 173 ? 0.723 1.043 4.904 1.00 98.75 173 THR A O 1
ATOM 1379 N N . LEU A 1 174 ? 0.356 0.907 7.122 1.00 98.56 174 LEU A N 1
ATOM 1380 C CA . LEU A 1 174 ? 1.588 1.543 7.569 1.00 98.56 174 LEU A CA 1
ATOM 1381 C C . LEU A 1 174 ? 2.431 0.500 8.313 1.00 98.56 174 LEU A C 1
ATOM 1383 O O . LEU A 1 174 ? 2.016 -0.019 9.349 1.00 98.56 174 LEU A O 1
ATOM 1387 N N . PHE A 1 175 ? 3.603 0.175 7.776 1.00 98.06 175 PHE A N 1
ATOM 1388 C CA . PHE A 1 175 ? 4.596 -0.668 8.441 1.00 98.06 175 PHE A CA 1
ATOM 1389 C C . PHE A 1 175 ? 5.591 0.193 9.211 1.00 98.06 175 PHE A C 1
ATOM 1391 O O . PHE A 1 175 ? 6.163 1.124 8.643 1.00 98.06 175 PHE A O 1
ATOM 1398 N N . ASP A 1 176 ? 5.823 -0.165 10.472 1.00 96.94 176 ASP A N 1
ATOM 1399 C CA . ASP A 1 176 ? 6.750 0.534 11.364 1.00 96.94 176 ASP A CA 1
ATOM 1400 C C . ASP A 1 176 ? 6.467 2.052 11.473 1.00 96.94 176 ASP A C 1
ATOM 1402 O O . ASP A 1 176 ? 7.375 2.860 11.248 1.00 96.94 176 ASP A O 1
ATOM 1406 N N . PRO A 1 177 ? 5.211 2.479 11.750 1.00 97.19 177 PRO A N 1
ATOM 1407 C CA . PRO A 1 177 ? 4.847 3.892 11.735 1.00 97.19 177 PRO A CA 1
ATOM 1408 C C . PRO A 1 177 ? 5.581 4.682 12.829 1.00 97.19 177 PRO A C 1
ATOM 1410 O O . PRO A 1 177 ? 5.396 4.454 14.026 1.00 97.19 177 PRO A O 1
ATOM 1413 N N . GLY A 1 178 ? 6.396 5.647 12.400 1.00 95.81 178 GLY A N 1
ATOM 1414 C CA . GLY A 1 178 ? 7.107 6.572 13.281 1.00 95.81 178 GLY A CA 1
ATOM 1415 C C . GLY A 1 178 ? 6.275 7.790 13.695 1.00 95.81 178 GLY A C 1
ATOM 1416 O O . GLY A 1 178 ? 5.159 8.015 13.224 1.00 95.81 178 GLY A O 1
ATOM 1417 N N . ARG A 1 179 ? 6.849 8.634 14.558 1.00 94.94 179 ARG A N 1
ATOM 1418 C CA . ARG A 1 179 ? 6.190 9.842 15.083 1.00 94.94 179 ARG A CA 1
ATOM 1419 C C . ARG A 1 179 ? 5.711 10.804 13.988 1.00 94.94 179 ARG A C 1
ATOM 1421 O O . ARG A 1 179 ? 4.600 11.312 14.101 1.00 94.94 179 ARG A O 1
ATOM 1428 N N . ALA A 1 180 ? 6.518 11.024 12.948 1.00 95.88 180 ALA A N 1
ATOM 1429 C CA . ALA A 1 180 ? 6.224 11.986 11.885 1.00 95.88 180 ALA A CA 1
ATOM 1430 C C . ALA A 1 180 ? 4.886 11.691 11.181 1.00 95.88 180 ALA A C 1
ATOM 1432 O O . ALA A 1 180 ? 4.032 12.569 11.080 1.00 95.88 180 ALA A O 1
ATOM 1433 N N . ILE A 1 181 ? 4.648 10.436 10.775 1.00 97.50 181 ILE A N 1
ATOM 1434 C CA . ILE A 1 181 ? 3.365 10.051 10.172 1.00 97.50 181 ILE A CA 1
ATOM 1435 C C . ILE A 1 181 ? 2.229 10.037 11.194 1.00 97.50 181 ILE A C 1
ATOM 1437 O O . ILE A 1 181 ? 1.137 10.505 10.887 1.00 97.50 181 ILE A O 1
ATOM 1441 N N . LEU A 1 182 ? 2.466 9.557 12.419 1.00 97.25 182 LEU A N 1
ATOM 1442 C CA . LEU A 1 182 ? 1.417 9.450 13.440 1.00 97.25 182 LEU A CA 1
ATOM 1443 C C . LEU A 1 182 ? 0.876 10.816 13.887 1.00 97.25 182 LEU A C 1
ATOM 1445 O O . LEU A 1 182 ? -0.285 10.901 14.275 1.00 97.25 182 LEU A O 1
ATOM 1449 N N . GLN A 1 183 ? 1.676 11.882 13.798 1.00 96.81 183 GLN A N 1
ATOM 1450 C CA . GLN A 1 183 ? 1.220 13.251 14.061 1.00 96.81 183 GLN A CA 1
ATOM 1451 C C . GLN A 1 183 ? 0.257 13.778 12.990 1.00 96.81 183 GLN A C 1
ATOM 1453 O O . GLN A 1 183 ? -0.663 14.520 13.316 1.00 96.81 183 GLN A O 1
ATOM 1458 N N . LEU A 1 184 ? 0.446 13.383 11.728 1.00 97.69 184 LEU A N 1
ATOM 1459 C CA . LEU A 1 184 ? -0.381 13.822 10.596 1.00 97.69 184 LEU A CA 1
ATOM 1460 C C . LEU A 1 184 ? -1.552 12.875 10.310 1.00 97.69 184 LEU A C 1
ATOM 1462 O O . LEU A 1 184 ? -2.501 13.236 9.611 1.00 97.69 184 LEU A O 1
ATOM 1466 N N . LEU A 1 185 ? -1.485 11.651 10.837 1.00 97.69 185 LEU A N 1
ATOM 1467 C CA . LEU A 1 185 ? -2.454 10.602 10.568 1.00 97.69 185 LEU A CA 1
ATOM 1468 C C . LEU A 1 185 ? -3.892 10.975 10.971 1.00 97.69 185 LEU A C 1
ATOM 1470 O O . LEU A 1 185 ? -4.769 10.681 10.170 1.00 97.69 185 LEU A O 1
ATOM 1474 N N . PRO A 1 186 ? -4.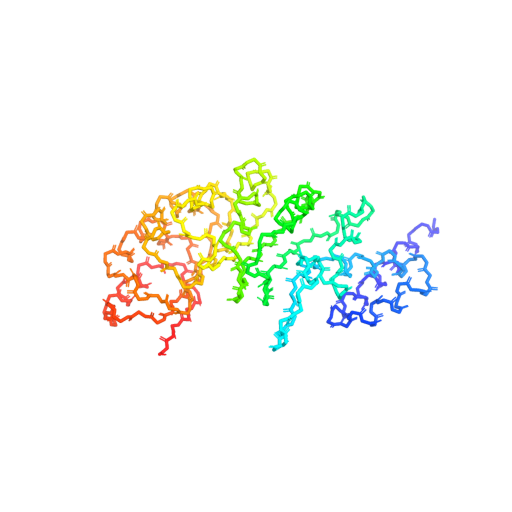192 11.653 12.099 1.00 97.75 186 PRO A N 1
ATOM 1475 C CA . PRO A 1 186 ? -5.571 12.037 12.427 1.00 97.75 186 PRO A CA 1
ATOM 1476 C C . PRO A 1 186 ? -6.218 12.920 11.351 1.00 97.75 186 PRO A C 1
ATOM 1478 O O . PRO A 1 186 ? -7.313 12.627 10.873 1.00 97.75 186 PRO A O 1
ATOM 1481 N N . ASP A 1 187 ? -5.501 13.946 10.885 1.00 97.94 187 ASP A N 1
ATOM 1482 C CA . ASP A 1 187 ? -5.973 14.815 9.805 1.00 97.94 187 ASP A CA 1
ATOM 1483 C C . ASP A 1 187 ? -6.128 14.070 8.482 1.00 97.94 187 ASP A C 1
ATOM 1485 O O . ASP A 1 187 ? -7.048 14.349 7.706 1.00 97.94 187 ASP A O 1
ATOM 1489 N N . TRP A 1 188 ? -5.240 13.113 8.219 1.00 97.81 188 TRP A N 1
ATOM 1490 C CA . TRP A 1 188 ? -5.342 12.261 7.046 1.00 97.81 188 TRP A CA 1
ATOM 1491 C C . TRP A 1 188 ? -6.555 11.326 7.125 1.00 97.81 188 TRP A C 1
ATOM 1493 O O . TRP A 1 188 ? -7.345 11.274 6.185 1.00 97.81 188 TRP A O 1
ATOM 1503 N N . LEU A 1 189 ? -6.771 10.668 8.267 1.00 98.31 189 LEU A N 1
ATOM 1504 C CA . LEU A 1 189 ? -7.933 9.818 8.532 1.00 98.31 189 LEU A CA 1
ATOM 1505 C C . LEU A 1 189 ? -9.236 10.604 8.418 1.00 98.31 189 LEU A C 1
ATOM 1507 O O . LEU A 1 189 ? -10.186 10.102 7.831 1.00 98.31 189 LEU A O 1
ATOM 1511 N N . ARG A 1 190 ? -9.279 11.857 8.884 1.00 97.62 190 ARG A N 1
ATOM 1512 C CA . ARG A 1 190 ? -10.439 12.737 8.694 1.00 97.62 190 ARG A CA 1
ATOM 1513 C C . ARG A 1 190 ? -10.806 12.877 7.214 1.00 97.62 190 ARG A C 1
ATOM 1515 O O . ARG A 1 190 ? -11.975 12.716 6.868 1.00 97.62 190 ARG A O 1
ATOM 1522 N N . ARG A 1 191 ? -9.823 13.130 6.338 1.00 97.00 191 ARG A N 1
ATOM 1523 C CA . ARG A 1 191 ? -10.038 13.221 4.877 1.00 97.00 191 ARG A CA 1
ATOM 1524 C C . ARG A 1 191 ? -10.418 11.880 4.251 1.00 97.00 191 ARG A C 1
ATOM 1526 O O . ARG A 1 191 ? -11.212 11.847 3.317 1.00 97.00 191 ARG A O 1
ATOM 1533 N N . LEU A 1 192 ? -9.851 10.791 4.762 1.00 97.56 192 LEU A N 1
ATOM 1534 C CA . LEU A 1 192 ? -10.093 9.436 4.274 1.00 97.56 192 LEU A CA 1
ATOM 1535 C C . LEU A 1 192 ? -11.384 8.806 4.819 1.00 97.56 192 LEU A C 1
ATOM 1537 O O . LEU A 1 192 ? -11.850 7.819 4.257 1.00 97.56 192 LEU A O 1
ATOM 1541 N N . SER A 1 193 ? -11.985 9.374 5.867 1.00 96.19 193 SER A N 1
ATOM 1542 C CA . SER A 1 193 ? -13.170 8.836 6.547 1.00 96.19 193 SER A CA 1
ATOM 1543 C C . SER A 1 193 ? -14.344 8.445 5.633 1.00 96.19 193 SER A C 1
ATOM 1545 O O . SER A 1 193 ? -14.990 7.444 5.949 1.00 96.19 193 SER A O 1
ATOM 1547 N N . PRO A 1 194 ? -14.617 9.113 4.485 1.00 96.56 194 PRO A N 1
ATOM 1548 C CA . PRO A 1 194 ? -15.716 8.710 3.607 1.00 96.56 194 PRO A CA 1
ATOM 1549 C C . PRO A 1 194 ? -15.464 7.403 2.843 1.00 96.56 194 PRO A C 1
ATOM 1551 O O . PRO A 1 194 ? -16.417 6.775 2.388 1.00 96.56 194 PRO A O 1
ATOM 1554 N N . THR A 1 195 ? -14.201 7.010 2.645 1.00 97.75 195 THR A N 1
ATOM 1555 C CA . THR A 1 195 ? -13.832 5.874 1.781 1.00 97.75 195 THR A CA 1
ATOM 1556 C C . THR A 1 195 ? -13.064 4.775 2.500 1.00 97.75 195 THR A C 1
ATOM 1558 O O . THR A 1 195 ? -13.102 3.632 2.048 1.00 97.75 195 THR A O 1
ATOM 1561 N N . LEU A 1 196 ? -12.357 5.103 3.583 1.00 98.50 196 LEU A N 1
ATOM 1562 C CA . LEU A 1 196 ? -11.461 4.185 4.274 1.00 98.50 196 LEU A CA 1
ATOM 1563 C C . LEU A 1 196 ? -12.248 3.168 5.091 1.00 98.50 196 LEU A C 1
ATOM 1565 O O . LEU A 1 196 ? -12.940 3.518 6.042 1.00 98.50 196 LEU A O 1
ATOM 1569 N N . THR A 1 197 ? -12.077 1.901 4.738 1.00 98.62 197 THR A N 1
ATOM 1570 C CA . THR A 1 197 ? -12.700 0.762 5.415 1.00 98.62 197 THR A CA 1
ATOM 1571 C C . THR A 1 197 ? -11.679 -0.086 6.161 1.00 98.62 197 THR A C 1
ATOM 1573 O O . THR A 1 197 ? -12.049 -0.853 7.045 1.00 98.62 197 THR A O 1
ATOM 1576 N N . GLU A 1 198 ? -10.392 0.028 5.831 1.00 98.81 198 GLU A N 1
ATOM 1577 C CA . GLU A 1 198 ? -9.341 -0.785 6.435 1.00 98.81 198 GLU A CA 1
ATOM 1578 C C . GLU A 1 198 ? -8.119 0.056 6.822 1.00 98.81 198 GLU A C 1
ATOM 1580 O O . GLU A 1 198 ? -7.508 0.721 5.979 1.00 98.81 198 GLU A O 1
ATOM 1585 N N . LEU A 1 199 ? -7.731 -0.015 8.098 1.00 98.69 199 LEU A N 1
ATOM 1586 C CA . LEU A 1 199 ? -6.534 0.631 8.631 1.00 98.69 199 LEU A CA 1
ATOM 1587 C C . LEU A 1 199 ? -5.642 -0.409 9.302 1.00 98.69 199 LEU A C 1
ATOM 1589 O O . LEU A 1 199 ? -6.033 -1.063 10.266 1.00 98.69 199 LEU A O 1
ATOM 1593 N N . HIS A 1 200 ? -4.409 -0.528 8.824 1.00 98.69 200 HIS A N 1
ATOM 1594 C CA . HIS A 1 200 ? -3.455 -1.487 9.356 1.00 98.69 200 HIS A CA 1
ATOM 1595 C C . HIS A 1 200 ? -2.164 -0.800 9.780 1.00 98.69 200 HIS A C 1
ATOM 1597 O O . HIS A 1 200 ? -1.392 -0.339 8.942 1.00 98.69 200 HIS A O 1
ATOM 1603 N N . LEU A 1 201 ? -1.896 -0.801 11.080 1.00 98.31 201 LEU A N 1
ATOM 1604 C CA . LEU A 1 201 ? -0.613 -0.435 11.664 1.00 98.31 201 LEU A CA 1
ATOM 1605 C C . LEU A 1 201 ? 0.123 -1.744 11.953 1.00 98.31 201 LEU A C 1
ATOM 1607 O O . LEU A 1 201 ? -0.349 -2.547 12.751 1.00 98.31 201 LEU A O 1
ATOM 1611 N N . LYS A 1 202 ? 1.214 -2.026 11.240 1.00 98.00 202 LYS A N 1
ATOM 1612 C CA . LYS A 1 202 ? 1.882 -3.338 11.264 1.00 98.00 202 LYS A CA 1
ATOM 1613 C C . LYS A 1 202 ? 3.321 -3.246 11.761 1.00 98.00 202 LYS A C 1
ATOM 1615 O O . LYS A 1 202 ? 3.975 -2.216 11.619 1.00 98.00 202 LYS A O 1
ATOM 1620 N N . ASN A 1 203 ? 3.818 -4.383 12.249 1.00 96.19 203 ASN A N 1
ATOM 1621 C CA . ASN A 1 203 ? 5.173 -4.565 12.771 1.00 96.19 203 ASN A CA 1
ATOM 1622 C C . ASN A 1 203 ? 5.436 -3.701 14.020 1.00 96.19 203 ASN A C 1
ATOM 1624 O O . ASN A 1 203 ? 4.664 -3.807 14.972 1.00 96.19 203 ASN A O 1
ATOM 1628 N N . ASN A 1 204 ? 6.478 -2.867 14.056 1.00 95.88 204 ASN A N 1
ATOM 1629 C CA . ASN A 1 204 ? 6.804 -2.057 15.227 1.00 95.88 204 ASN A CA 1
ATOM 1630 C C . ASN A 1 204 ? 5.918 -0.804 15.306 1.00 95.88 204 ASN A C 1
ATOM 1632 O O . ASN A 1 204 ? 6.141 0.190 14.622 1.00 95.88 204 ASN A O 1
ATOM 1636 N N . CYS A 1 205 ? 4.928 -0.839 16.188 1.00 96.25 205 CYS A N 1
ATOM 1637 C CA . CYS A 1 205 ? 4.022 0.266 16.486 1.00 96.25 205 CYS A CA 1
ATOM 1638 C C . CYS A 1 205 ? 4.363 0.947 17.824 1.00 96.25 205 CYS A C 1
ATOM 1640 O O . CYS A 1 205 ? 3.488 1.547 18.439 1.00 96.25 205 CYS A O 1
ATOM 1642 N N . GLY A 1 206 ? 5.621 0.900 18.284 1.00 94.31 206 GLY A N 1
ATOM 1643 C CA . GLY A 1 206 ? 6.031 1.445 19.587 1.00 94.31 206 GLY A CA 1
ATOM 1644 C C . GLY A 1 206 ? 5.799 2.952 19.776 1.00 94.31 206 GLY A C 1
ATOM 1645 O O . GLY A 1 206 ? 5.787 3.426 20.904 1.00 94.31 206 GLY A O 1
ATOM 1646 N N . SER A 1 207 ? 5.584 3.710 18.695 1.00 94.75 207 SER A N 1
ATOM 1647 C CA . SER A 1 207 ? 5.200 5.133 18.762 1.00 94.75 207 SER A CA 1
ATOM 1648 C C . SER A 1 207 ? 3.686 5.362 18.899 1.00 94.75 207 SER A C 1
ATOM 1650 O O . SER A 1 207 ? 3.251 6.500 19.073 1.00 94.75 207 SER A O 1
ATOM 1652 N N . VAL A 1 208 ? 2.868 4.309 18.812 1.00 96.50 208 VAL A N 1
ATOM 1653 C CA . VAL A 1 208 ? 1.414 4.390 18.985 1.00 96.50 208 VAL A CA 1
ATOM 1654 C C . VAL A 1 208 ? 1.101 4.365 20.477 1.00 96.50 208 VAL A C 1
ATOM 1656 O O . VAL A 1 208 ? 1.186 3.325 21.126 1.00 96.50 208 VAL A O 1
ATOM 1659 N N . THR A 1 209 ? 0.739 5.526 21.015 1.00 96.62 209 THR A N 1
ATOM 1660 C CA . THR A 1 209 ? 0.347 5.714 22.418 1.00 96.62 209 THR A CA 1
ATOM 1661 C C . THR A 1 209 ? -1.180 5.730 22.566 1.00 96.62 209 THR A C 1
ATOM 1663 O O . THR A 1 209 ? -1.892 5.879 21.566 1.00 96.62 209 THR A O 1
ATOM 1666 N N . PRO A 1 210 ? -1.727 5.660 23.795 1.00 97.19 210 PRO A N 1
ATOM 1667 C CA . PRO A 1 210 ? -3.172 5.767 24.000 1.00 97.19 210 PRO A CA 1
ATOM 1668 C C . PRO A 1 210 ? -3.755 7.070 23.437 1.00 97.19 210 PRO A C 1
ATOM 1670 O O . PRO A 1 210 ? -4.852 7.080 22.885 1.00 97.19 210 PRO A O 1
ATOM 1673 N N . GLY A 1 211 ? -3.007 8.177 23.530 1.00 96.94 211 GLY A N 1
ATOM 1674 C CA . GLY A 1 211 ? -3.409 9.465 22.958 1.00 96.94 211 GLY A CA 1
ATOM 1675 C C . GLY A 1 211 ? -3.502 9.440 21.430 1.00 96.94 211 GLY A C 1
ATOM 1676 O O . GLY A 1 211 ? -4.407 10.049 20.868 1.00 96.94 211 GLY A O 1
ATOM 1677 N N . VAL A 1 212 ? -2.613 8.691 20.768 1.00 96.88 212 VAL A N 1
ATOM 1678 C CA . VAL A 1 212 ? -2.640 8.492 19.311 1.00 96.88 212 VAL A CA 1
ATOM 1679 C C . VAL A 1 212 ? -3.860 7.666 18.892 1.00 96.88 212 VAL A C 1
ATOM 1681 O O . VAL A 1 212 ? -4.541 8.036 17.948 1.00 96.88 212 VAL A O 1
ATOM 1684 N N . LEU A 1 213 ? -4.209 6.594 19.613 1.00 96.50 213 LEU A N 1
ATOM 1685 C CA . LEU A 1 213 ? -5.439 5.846 19.304 1.00 96.50 213 LEU A CA 1
ATOM 1686 C C . LEU A 1 213 ? -6.698 6.695 19.513 1.00 96.50 213 LEU A C 1
ATOM 1688 O O . LEU A 1 213 ? -7.583 6.708 18.660 1.00 96.50 213 LEU A O 1
ATOM 1692 N N . LYS A 1 214 ? -6.757 7.454 20.614 1.00 96.88 214 LYS A N 1
ATOM 1693 C CA . LYS A 1 214 ? -7.884 8.355 20.907 1.00 96.88 214 LYS A CA 1
ATOM 1694 C C . LYS A 1 214 ? -8.072 9.429 19.837 1.00 96.88 214 LYS A C 1
ATOM 1696 O O . LYS A 1 214 ? -9.209 9.801 19.564 1.00 96.88 214 LYS A O 1
ATOM 1701 N N . SER A 1 215 ? -6.994 9.923 19.224 1.00 97.75 215 SER A N 1
ATOM 1702 C CA . SER A 1 215 ? -7.099 10.911 18.143 1.00 97.75 215 SER A CA 1
ATOM 1703 C C . SER A 1 215 ? -7.593 10.311 16.825 1.00 97.75 215 SER A C 1
ATOM 1705 O O . SER A 1 215 ? -8.072 11.052 15.970 1.00 97.75 215 SER A O 1
ATOM 1707 N N . PHE A 1 216 ? -7.531 8.988 16.651 1.00 97.19 216 PHE A N 1
ATOM 1708 C CA . PHE A 1 216 ? -8.092 8.325 15.475 1.00 97.19 216 PHE A CA 1
ATOM 1709 C C . PHE A 1 216 ? -9.603 8.158 15.585 1.00 97.19 216 PHE A C 1
ATOM 1711 O O . PHE A 1 216 ? -10.288 8.370 14.587 1.00 97.19 216 PHE A O 1
ATOM 1718 N N . THR A 1 217 ? -10.115 7.803 16.773 1.00 95.69 217 THR A N 1
ATOM 1719 C CA . THR A 1 217 ? -11.516 7.400 17.004 1.00 95.69 217 THR A CA 1
ATOM 1720 C C . THR A 1 217 ? -12.549 8.266 16.275 1.00 95.69 217 THR A C 1
ATOM 1722 O O . THR A 1 217 ? -13.322 7.686 15.510 1.00 95.69 217 THR A O 1
ATOM 1725 N N . PRO A 1 218 ? -12.529 9.616 16.373 1.00 96.88 218 PRO A N 1
ATOM 1726 C CA . PRO A 1 218 ? -13.553 10.467 15.753 1.00 96.88 218 PRO A CA 1
ATOM 1727 C C . PRO A 1 218 ? -13.630 10.358 14.225 1.00 96.88 218 PRO A C 1
ATOM 1729 O O . PRO A 1 218 ? -14.583 10.822 13.607 1.00 96.88 218 PRO A O 1
ATOM 1732 N N . HIS A 1 219 ? -12.597 9.805 13.591 1.00 97.62 219 HIS A N 1
ATOM 1733 C CA . HIS A 1 219 ? -12.468 9.726 12.139 1.00 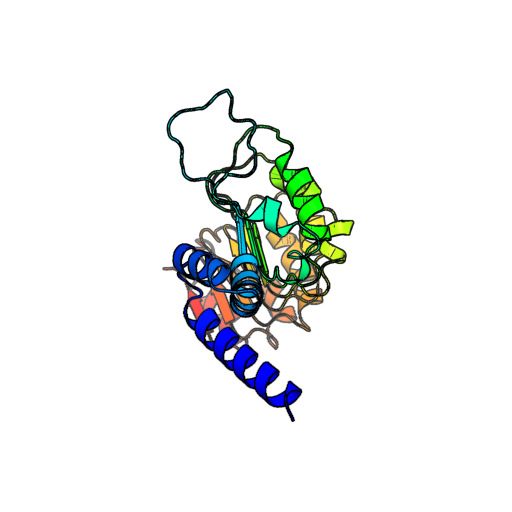97.62 219 HIS A CA 1
ATOM 1734 C C . HIS A 1 219 ? -12.722 8.322 11.588 1.00 97.62 219 HIS A C 1
ATOM 1736 O O . HIS A 1 219 ? -12.828 8.160 10.373 1.00 97.62 219 HIS A O 1
ATOM 1742 N N . VAL A 1 220 ? -12.802 7.312 12.460 1.00 96.81 220 VAL A N 1
ATOM 1743 C CA . VAL A 1 220 ? -12.830 5.900 12.052 1.00 96.81 220 VAL A CA 1
ATOM 1744 C C . VAL A 1 220 ? -13.942 5.069 12.693 1.00 96.81 220 VAL A C 1
ATOM 1746 O O . VAL A 1 220 ? -14.249 3.989 12.188 1.00 96.81 220 VAL A O 1
ATOM 1749 N N . GLU A 1 221 ? -14.573 5.568 13.760 1.00 96.38 221 GLU A N 1
ATOM 1750 C CA . GLU A 1 221 ? -15.607 4.868 14.543 1.00 96.38 221 GLU A CA 1
ATOM 1751 C C . GLU A 1 221 ? -16.771 4.304 13.709 1.00 96.38 221 GLU A C 1
ATOM 1753 O O . GLU A 1 221 ? -17.320 3.247 14.025 1.00 96.38 221 GLU A O 1
ATOM 1758 N N . ASN A 1 222 ? -17.119 4.975 12.607 1.00 96.19 222 ASN A N 1
ATOM 1759 C CA . ASN A 1 222 ? -18.289 4.660 11.784 1.00 96.19 222 ASN A CA 1
ATOM 1760 C C . ASN A 1 222 ? -17.938 4.125 10.387 1.00 96.19 222 ASN A C 1
ATOM 1762 O O . ASN A 1 222 ? -18.842 3.934 9.564 1.00 96.19 222 ASN A O 1
ATOM 1766 N N . SER A 1 223 ? -16.657 3.908 10.082 1.00 96.62 223 SER A N 1
ATOM 1767 C CA . SER A 1 223 ? -16.194 3.535 8.736 1.00 96.62 223 SER A CA 1
ATOM 1768 C C . SER A 1 223 ? -15.313 2.289 8.705 1.00 96.62 223 SER A C 1
ATOM 1770 O O . SER A 1 223 ? -15.426 1.513 7.755 1.00 96.62 223 SER A O 1
ATOM 1772 N N . LEU A 1 224 ? -14.482 2.054 9.726 1.00 97.94 224 LEU A N 1
ATOM 1773 C CA . LEU A 1 224 ? -13.555 0.924 9.706 1.00 97.94 224 LEU A CA 1
ATOM 1774 C C . LEU A 1 224 ? -14.256 -0.422 9.898 1.00 97.94 224 LEU A C 1
ATOM 1776 O O . LEU A 1 224 ? -14.931 -0.670 10.894 1.00 97.94 224 LEU A O 1
ATOM 1780 N N . GLU A 1 225 ? -13.998 -1.321 8.954 1.00 98.56 225 GLU A N 1
ATOM 1781 C CA . GLU A 1 225 ? -14.408 -2.721 8.973 1.00 98.56 225 GLU A CA 1
ATOM 1782 C C . GLU A 1 225 ? -13.255 -3.660 9.339 1.00 98.56 225 GLU A C 1
ATOM 1784 O O . GLU A 1 225 ? -13.488 -4.727 9.911 1.00 98.56 225 GLU A O 1
ATOM 1789 N N . ALA A 1 226 ? -12.011 -3.276 9.040 1.00 98.69 226 ALA A N 1
ATOM 1790 C CA . ALA A 1 226 ? -10.832 -4.036 9.432 1.00 98.69 226 ALA A CA 1
ATOM 1791 C C . ALA A 1 226 ? -9.780 -3.151 10.098 1.00 98.69 226 ALA A C 1
ATOM 1793 O O . ALA A 1 226 ? -9.431 -2.079 9.596 1.00 98.69 226 ALA A O 1
ATOM 1794 N N . PHE A 1 227 ? -9.232 -3.646 11.205 1.00 98.50 227 PHE A N 1
ATOM 1795 C CA . PHE A 1 227 ? -8.152 -2.990 11.923 1.00 98.50 227 PHE A CA 1
ATOM 1796 C C . PHE A 1 227 ? -7.011 -3.963 12.222 1.00 98.50 227 PHE A C 1
ATOM 1798 O O . PHE A 1 227 ? -7.213 -5.142 12.526 1.00 98.50 227 PHE A O 1
ATOM 1805 N N . THR A 1 228 ? -5.777 -3.478 12.131 1.00 98.56 228 THR A N 1
ATOM 1806 C CA . THR A 1 228 ? -4.602 -4.215 12.601 1.00 98.56 228 THR A CA 1
ATOM 1807 C C . THR A 1 228 ? -3.715 -3.313 13.427 1.00 98.56 228 THR A C 1
ATOM 1809 O O . THR A 1 228 ? -3.448 -2.184 13.017 1.00 98.56 228 THR A O 1
ATOM 1812 N N . LEU A 1 229 ? -3.227 -3.848 14.542 1.00 98.19 229 LEU A N 1
ATOM 1813 C CA . LEU A 1 229 ? -2.252 -3.199 15.401 1.00 98.19 229 LEU A CA 1
ATOM 1814 C C . LEU A 1 229 ? -1.071 -4.140 15.634 1.00 98.19 229 LEU A C 1
ATOM 1816 O O . LEU A 1 229 ? -1.235 -5.264 16.110 1.00 98.19 229 LEU A O 1
ATOM 1820 N N . GLY A 1 230 ? 0.112 -3.668 15.250 1.00 97.19 230 GLY A N 1
ATOM 1821 C CA . GLY A 1 230 ? 1.383 -4.315 15.526 1.00 97.19 230 GLY A CA 1
ATOM 1822 C C . GLY A 1 230 ? 1.808 -4.151 16.984 1.00 97.19 230 GLY A C 1
ATOM 1823 O O . GLY A 1 230 ? 1.045 -3.707 17.837 1.00 97.19 230 GLY A O 1
ATOM 1824 N N . LEU A 1 231 ? 3.063 -4.483 17.263 1.00 95.94 231 LEU A N 1
ATOM 1825 C CA . LEU A 1 231 ? 3.629 -4.433 18.607 1.00 95.94 231 LEU A CA 1
ATOM 1826 C C . LEU A 1 231 ? 3.738 -2.989 19.103 1.00 95.94 231 LEU A C 1
ATOM 1828 O O . LEU A 1 231 ? 4.501 -2.205 18.539 1.00 95.94 231 LEU A O 1
ATOM 1832 N N . SER A 1 232 ? 3.019 -2.642 20.170 1.00 94.88 232 SER A N 1
ATOM 1833 C CA . SER A 1 232 ? 3.199 -1.383 20.899 1.00 94.88 232 SER A CA 1
ATOM 1834 C C . SER A 1 232 ? 3.439 -1.659 22.378 1.00 94.88 232 SER A C 1
ATOM 1836 O O . SER A 1 232 ? 2.628 -2.301 23.034 1.00 94.88 232 SER A O 1
ATOM 1838 N N . TYR A 1 233 ? 4.539 -1.129 22.910 1.00 92.00 233 TYR A N 1
ATOM 1839 C CA . TYR A 1 233 ? 4.903 -1.265 24.324 1.00 92.00 233 TYR A CA 1
ATOM 1840 C C . TYR A 1 233 ? 4.261 -0.195 25.217 1.00 92.00 233 TYR A C 1
ATOM 1842 O O . TYR A 1 233 ? 4.433 -0.218 26.431 1.00 92.00 233 TYR A O 1
ATOM 1850 N N . SER A 1 234 ? 3.570 0.781 24.623 1.00 93.75 234 SER A N 1
ATOM 1851 C CA . SER A 1 234 ? 2.971 1.916 25.337 1.00 93.75 234 SER A CA 1
ATOM 1852 C C . SER A 1 234 ? 1.461 1.789 25.524 1.00 93.75 234 SER A C 1
ATOM 1854 O O . SER A 1 234 ? 0.853 2.685 26.106 1.00 93.75 234 SER A O 1
ATOM 1856 N N . LEU A 1 235 ? 0.851 0.724 25.003 1.00 95.88 235 LEU A N 1
ATOM 1857 C CA . LEU A 1 235 ? -0.581 0.475 25.096 1.00 95.88 235 LEU A CA 1
ATOM 1858 C C . LEU A 1 235 ? -0.852 -0.624 26.116 1.00 95.88 235 LEU A C 1
ATOM 1860 O O . LEU A 1 235 ? -0.211 -1.671 26.091 1.00 95.88 235 LEU A O 1
ATOM 1864 N N . THR A 1 236 ? -1.830 -0.389 26.984 1.00 95.44 236 THR A N 1
ATOM 1865 C CA . THR A 1 236 ? -2.425 -1.459 27.784 1.00 95.44 236 THR A CA 1
ATOM 1866 C C . THR A 1 236 ? -3.538 -2.141 26.995 1.00 95.44 236 THR A C 1
ATOM 1868 O O . THR A 1 236 ? -4.120 -1.548 26.082 1.00 95.44 236 THR A O 1
ATOM 1871 N N . ASP A 1 237 ? -3.906 -3.357 27.397 1.00 95.69 237 ASP A N 1
ATOM 1872 C CA . ASP A 1 237 ? -5.082 -4.047 26.855 1.00 95.69 237 ASP A CA 1
ATOM 1873 C C . ASP A 1 237 ? -6.333 -3.162 26.939 1.00 95.69 237 ASP A C 1
ATOM 1875 O O . ASP A 1 237 ? -7.102 -3.068 25.985 1.00 95.69 237 ASP A O 1
ATOM 1879 N N . ASN A 1 238 ? -6.505 -2.442 28.052 1.00 97.06 238 ASN A N 1
ATOM 1880 C CA . ASN A 1 238 ? -7.642 -1.551 28.243 1.00 97.06 238 ASN A CA 1
ATOM 1881 C C . ASN A 1 238 ? -7.674 -0.412 27.212 1.00 97.06 238 ASN A C 1
ATOM 1883 O O . ASN A 1 238 ? -8.746 -0.089 26.702 1.00 97.06 238 ASN A O 1
ATOM 1887 N N . ASP A 1 239 ? -6.525 0.177 26.867 1.00 96.69 239 ASP A N 1
ATOM 1888 C CA . ASP A 1 239 ? -6.454 1.223 25.838 1.00 96.69 239 ASP A CA 1
ATOM 1889 C C . ASP A 1 239 ? -6.879 0.683 24.468 1.00 96.69 239 ASP A C 1
ATOM 1891 O O . ASP A 1 239 ? -7.665 1.319 23.760 1.00 96.69 239 ASP A O 1
ATOM 1895 N N . VAL A 1 240 ? -6.394 -0.512 24.115 1.00 96.75 240 VAL A N 1
ATOM 1896 C CA . VAL A 1 240 ? -6.718 -1.175 22.847 1.00 96.75 240 VAL A CA 1
ATOM 1897 C C . VAL A 1 240 ? -8.201 -1.527 22.796 1.00 96.75 240 VAL A C 1
ATOM 1899 O O . VAL A 1 240 ? -8.883 -1.139 21.851 1.00 96.75 240 VAL A O 1
ATOM 1902 N N . PHE A 1 241 ? -8.737 -2.208 23.809 1.00 97.25 241 PHE A N 1
ATOM 1903 C CA . PHE A 1 241 ? -10.140 -2.625 23.812 1.00 97.25 241 PHE A CA 1
ATOM 1904 C C . PHE A 1 241 ? -11.114 -1.450 23.918 1.00 97.25 241 PHE A C 1
ATOM 1906 O O . PHE A 1 241 ? -12.176 -1.502 23.301 1.00 97.25 241 PHE A O 1
ATOM 1913 N N . THR A 1 242 ? -10.745 -0.364 24.604 1.00 97.31 242 THR A N 1
ATOM 1914 C CA . THR A 1 242 ? -11.537 0.878 24.600 1.00 97.31 242 THR A CA 1
ATOM 1915 C C . THR A 1 242 ? -11.625 1.462 23.191 1.00 97.31 242 THR A C 1
ATOM 1917 O O . THR A 1 242 ? -12.708 1.835 22.745 1.00 97.31 242 THR A O 1
ATOM 1920 N N . PHE A 1 243 ? -10.503 1.513 22.465 1.00 97.81 243 PHE A N 1
ATOM 1921 C CA . PHE A 1 243 ? -10.487 1.974 21.078 1.00 97.81 243 PHE A CA 1
ATOM 1922 C C . PHE A 1 243 ? -11.325 1.065 20.166 1.00 97.81 243 PHE A C 1
ATOM 1924 O O . PHE A 1 243 ? -12.188 1.557 19.442 1.00 97.81 243 PHE A O 1
ATOM 1931 N N . LEU A 1 244 ? -11.118 -0.256 20.234 1.00 97.75 244 LEU A N 1
ATOM 1932 C CA . LEU A 1 244 ? -11.848 -1.226 19.410 1.00 97.75 244 LEU A CA 1
ATOM 1933 C C . LEU A 1 244 ? -13.355 -1.212 19.691 1.00 97.75 244 LEU A C 1
ATOM 1935 O O . LEU A 1 244 ? -14.143 -1.317 18.756 1.00 97.75 244 LEU A O 1
ATOM 1939 N N . GLY A 1 245 ? -13.756 -1.034 20.953 1.00 96.94 245 GLY A N 1
ATOM 1940 C CA . GLY A 1 245 ? -15.160 -0.925 21.352 1.00 96.94 245 GLY A CA 1
ATOM 1941 C C . GLY A 1 245 ? -15.882 0.287 20.754 1.00 96.94 245 GLY A C 1
ATOM 1942 O O . GLY A 1 245 ? -17.105 0.267 20.646 1.00 96.94 245 GLY A O 1
ATOM 1943 N N . GLY A 1 246 ? -15.144 1.316 20.322 1.00 96.38 246 GLY A N 1
ATOM 1944 C CA . GLY A 1 246 ? -15.696 2.467 19.603 1.00 96.38 246 GLY A CA 1
ATOM 1945 C C . GLY A 1 246 ? -15.924 2.234 18.104 1.00 96.38 246 GLY A C 1
ATOM 1946 O O . GLY A 1 246 ? -16.564 3.056 17.457 1.00 96.38 246 GLY A O 1
ATOM 1947 N N . LEU A 1 247 ? -15.416 1.142 17.520 1.00 97.75 247 LEU A N 1
ATOM 1948 C CA . LEU A 1 247 ? -15.512 0.878 16.080 1.00 97.75 247 LEU A CA 1
ATOM 1949 C C . LEU A 1 247 ? -16.778 0.067 15.755 1.00 97.75 247 LEU A C 1
ATOM 1951 O O . LEU A 1 247 ? -16.761 -1.162 15.705 1.00 97.75 247 LEU A O 1
ATOM 1955 N N . SER A 1 248 ? -17.885 0.760 15.487 1.00 97.25 248 SER A N 1
ATOM 1956 C CA . SER A 1 248 ? -19.222 0.158 15.328 1.00 97.25 248 SER A CA 1
ATOM 1957 C C . SER A 1 248 ? -19.371 -0.805 14.140 1.00 97.25 248 SER A C 1
ATOM 1959 O O . SER A 1 248 ? -20.253 -1.664 14.145 1.00 97.25 248 SER A O 1
ATOM 1961 N N . LYS A 1 249 ? -18.522 -0.676 13.113 1.00 97.75 249 LYS A N 1
ATOM 1962 C CA . LYS A 1 249 ? -18.555 -1.499 11.889 1.00 97.75 249 LYS A CA 1
ATOM 1963 C C . LYS A 1 249 ? -17.450 -2.548 11.814 1.00 97.75 249 LYS A C 1
ATOM 1965 O O . LYS A 1 249 ? -17.304 -3.197 10.777 1.00 97.75 249 LYS A O 1
ATOM 1970 N N . LEU A 1 250 ? -16.678 -2.722 12.882 1.00 98.25 250 LEU A N 1
ATOM 1971 C CA . LEU A 1 250 ? -15.515 -3.593 12.888 1.00 98.25 250 LEU A CA 1
ATOM 1972 C C . LEU A 1 250 ? -15.918 -5.065 12.727 1.00 98.25 250 LEU A C 1
ATOM 1974 O O . LEU A 1 250 ? -16.655 -5.620 13.536 1.00 98.25 250 LEU A O 1
ATOM 1978 N N . LYS A 1 251 ? -15.404 -5.705 11.676 1.00 98.12 251 LYS A N 1
ATOM 1979 C CA . LYS A 1 251 ? -15.636 -7.120 11.344 1.00 98.12 251 LYS A CA 1
ATOM 1980 C C . LYS A 1 251 ? -14.384 -7.967 11.534 1.00 98.12 251 LYS A C 1
ATOM 1982 O O . LYS A 1 251 ? -14.485 -9.157 11.810 1.00 98.12 251 LYS A O 1
ATOM 1987 N N . SER A 1 252 ? -13.205 -7.371 11.354 1.00 98.19 252 SER A N 1
ATOM 1988 C CA . SER A 1 252 ? -11.927 -8.080 11.404 1.00 98.19 252 SER A CA 1
ATOM 1989 C C . SER A 1 252 ? -10.898 -7.318 12.228 1.00 98.19 252 SER A C 1
ATOM 1991 O O . SER A 1 252 ? -10.618 -6.148 11.973 1.00 98.19 252 SER A O 1
ATOM 1993 N N . VAL A 1 253 ? -10.269 -8.017 13.170 1.00 97.50 253 VAL A N 1
ATOM 1994 C CA . VAL A 1 253 ? -9.194 -7.482 14.008 1.00 97.50 253 VAL A CA 1
ATOM 1995 C C . VAL A 1 253 ? -8.001 -8.421 13.975 1.00 97.50 253 VAL A C 1
ATOM 1997 O O . VAL A 1 253 ? -8.150 -9.636 14.088 1.00 97.50 253 VAL A O 1
ATOM 2000 N N . HIS A 1 254 ? -6.807 -7.847 13.856 1.00 97.56 254 HIS A N 1
ATOM 2001 C CA . HIS A 1 254 ? -5.555 -8.564 14.061 1.00 97.56 254 HIS A CA 1
ATOM 2002 C C . HIS A 1 254 ? -4.666 -7.789 15.033 1.00 97.56 254 HIS A C 1
ATOM 2004 O O . HIS A 1 254 ? -4.315 -6.641 14.765 1.00 97.56 254 HIS A O 1
ATOM 2010 N N 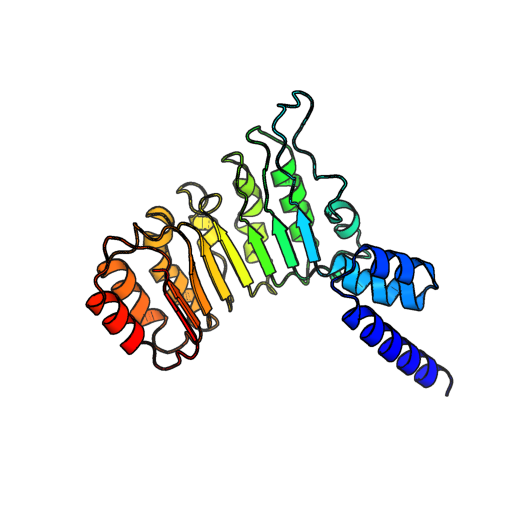. LEU A 1 255 ? -4.304 -8.420 16.149 1.00 95.44 255 LEU A N 1
ATOM 2011 C CA . LEU A 1 255 ? -3.411 -7.858 17.159 1.00 95.44 255 LEU A CA 1
ATOM 2012 C C . LEU A 1 255 ? -2.154 -8.724 17.218 1.00 95.44 255 LEU A C 1
ATOM 2014 O O . LEU A 1 255 ? -2.251 -9.944 17.381 1.00 95.44 255 LEU A O 1
ATOM 2018 N N . SER A 1 256 ? -0.988 -8.107 17.052 1.00 89.75 256 SER A N 1
ATOM 2019 C CA . SER A 1 256 ? 0.285 -8.784 17.295 1.00 89.75 256 SER A CA 1
ATOM 2020 C C . SER A 1 256 ? 0.468 -9.021 18.794 1.00 89.75 256 SER A C 1
ATOM 2022 O O . SER A 1 256 ? 0.235 -8.114 19.589 1.00 89.75 256 SER A O 1
ATOM 2024 N N . LYS A 1 257 ? 0.867 -10.244 19.152 1.00 64.00 257 LYS A N 1
ATOM 2025 C CA . LYS A 1 257 ? 1.337 -10.595 20.497 1.00 64.00 257 LYS A CA 1
ATOM 2026 C C . LYS A 1 257 ? 2.800 -10.233 20.651 1.00 64.00 257 LYS A C 1
ATOM 2028 O O . LYS A 1 257 ? 3.534 -10.502 19.672 1.00 64.00 257 LYS A O 1
#

pLDDT: mean 93.09, std 6.79, range [53.91, 98.81]

Foldseek 3Di:
DVVVVVVVVLVVLLVVLVVVLVPLPVLVVLLPPDPSSVLSSLLSNLQEWEQADEDDPDDDPPCLQDRDPPTCQVVCLDLSNLQSHAEYEYEYATDQDDHCQQVSLLSSLQSNQNHAYYAAYYPHYHLCNCQSVLALVRQVSNPNHAYYHHEPSQQDQNRLVSVLSHEQHQEYHYEQHDPRNLVCVLVSLQRHLVRHAYYEYEADPQVCALVSLVSNLVSALERYQEYEDYDHPRDDPCSVVVSVVSNPNHNYYYYYD

InterPro domains:
  IPR032675 Leucine-rich repeat domain superfamily [G3DSA:3.80.10.10] (57-257)

Radius of gyration: 20.66 Å; Cα contacts (8 Å, |Δi|>4): 475; chains: 1; bounding box: 54×36×64 Å

Organism: Hebeloma cylindrosporum (NCBI:txid76867)

Sequence (257 aa):
MSETKSTLIYDIIARVVELCCDGYHLLFQCSLVNWEFNRAASRVLYSRVAISPQFKAILDLRDTGSIPESSNFQSATLPQYASYVHSLEVRGFMTKRRTTLPETIAKGIVKFISLRRLVFAPITYHEDLFVQVLHHDILSNLRSLTDLTVNKSCMDEGVVQNLVAVNGLKRLTLFDPGRAILQLLPDWLRRLSPTLTELHLKNNCGSVTPGVLKSFTPHVENSLEAFTLGLSYSLTDNDVFTFLGGLSKLKSVHLSK

Secondary structure (DSSP, 8-state):
--HHHHHHHHHHHHHHHHHTTT-HHHHHHHHTT-HHHHHHHHHHHTTEEEE-PPP-SS--TT---PPPTT--HHHHTSHHHHTT--EEEEEEE--SS--SHHHHHHHHHTT-TT--EEEEEEEE--GGGGTTTT-HHHHTT-TT--EEEE-GGG-STTTHHHHTT--S-SEEEEES--HHHHHHHHHHHHHHTTT--EEEEEEE-TT--HHHHHHHHHHHTTT-SEEEEEE-TT--HHHHHHHHHT-TT--EEEE--

Nearest PDB structures (foldseek):
  6zjz-assembly1_B  TM=5.035E-01  e=6.116E-03  Homo sapiens
  6b5b-assembly1_A  TM=5.119E-01  e=3.237E-01  Mus musculus
  8k7m-assembly1_A  TM=3.696E-01  e=1.719E-01  synthetic construct
  8qcf-assembly1_M  TM=2.514E-01  e=2.423E+00  Saccharomyces cerevisiae